Protein AF-A0A7K1CS31-F1 (afdb_monomer_lite)

Foldseek 3Di:
DLVVLLVLLCVLAPPDQFDDDLLLVLLCDADLDDQHQAQHLSSVQNVVDDDLNVQLVSLSVLLSVLLQLLLCLQLVVDPNNVVSSVVSSVVSSDPLLSVCSSYSALVSQLVSLVSQLVSLVSVCVVPNDPVSVVSNLVSLLSNLRSDLVSLVVLVVVLVVQVVVCVVVVNPDHDPSNVSSVVSSVSSVVSVVSNVLVVLQVLLVCCLPPQLCDPVSVVLVVVVPQDDFPCLNVQADFDAPVLQDVLLCVLRPHDPSDTHRSSSNRSDNSNSVCSSPCSVVSVVVCCVVCVVSVVVVVVVVVVVSPDD

Structure (mmCIF, N/CA/C/O backbone):
data_AF-A0A7K1CS31-F1
#
_entry.id   AF-A0A7K1CS31-F1
#
loop_
_atom_site.group_PDB
_atom_site.id
_atom_site.type_symbol
_atom_site.label_atom_id
_atom_site.label_alt_id
_atom_site.label_comp_id
_atom_site.label_asym_id
_atom_site.label_entity_id
_atom_site.label_seq_id
_atom_site.pdbx_PDB_ins_code
_atom_site.Cartn_x
_atom_site.Cartn_y
_atom_site.Cartn_z
_atom_site.occupancy
_atom_site.B_iso_or_equiv
_atom_site.auth_seq_id
_atom_site.auth_comp_id
_atom_site.auth_asym_id
_atom_site.auth_atom_id
_atom_site.pdbx_PDB_model_num
ATOM 1 N N . MET A 1 1 ? 4.911 -9.090 29.972 1.00 86.75 1 MET A N 1
ATOM 2 C CA . MET A 1 1 ? 4.377 -9.251 28.601 1.00 86.75 1 MET A CA 1
ATOM 3 C C . MET A 1 1 ? 4.493 -7.991 27.756 1.00 86.75 1 MET A C 1
ATOM 5 O O . MET A 1 1 ? 5.214 -8.064 26.782 1.00 86.75 1 MET A O 1
ATOM 9 N N . ALA A 1 2 ? 3.876 -6.848 28.093 1.00 91.38 2 ALA A N 1
ATOM 10 C CA . ALA A 1 2 ? 4.030 -5.618 27.289 1.00 91.38 2 ALA A CA 1
ATOM 11 C C . ALA A 1 2 ? 5.500 -5.159 27.169 1.00 91.38 2 ALA A C 1
ATOM 13 O O . ALA A 1 2 ? 6.039 -5.088 26.071 1.00 91.38 2 ALA A O 1
ATOM 14 N N . VAL A 1 3 ? 6.181 -4.967 28.307 1.00 95.56 3 VAL A N 1
ATOM 15 C CA . VAL A 1 3 ? 7.624 -4.649 28.349 1.00 95.56 3 VAL A CA 1
ATOM 16 C C . VAL A 1 3 ? 8.448 -5.732 27.652 1.00 95.56 3 VAL A C 1
ATOM 18 O O . VAL A 1 3 ? 9.297 -5.430 26.825 1.00 95.56 3 VAL A O 1
ATOM 21 N N . THR A 1 4 ? 8.145 -7.002 27.929 1.00 94.56 4 THR A N 1
ATOM 22 C CA . THR A 1 4 ? 8.792 -8.157 27.292 1.00 94.56 4 THR A CA 1
ATOM 23 C C . THR A 1 4 ? 8.689 -8.105 25.765 1.00 94.56 4 THR A C 1
ATOM 25 O O . THR A 1 4 ? 9.678 -8.343 25.090 1.00 94.56 4 THR A O 1
ATOM 28 N N . SER A 1 5 ? 7.523 -7.747 25.219 1.00 94.75 5 SER A N 1
ATOM 29 C CA . SER A 1 5 ? 7.302 -7.612 23.777 1.00 94.75 5 SER A CA 1
ATOM 30 C C . SER A 1 5 ? 8.164 -6.512 23.170 1.00 94.75 5 SER A C 1
ATOM 32 O O . SER A 1 5 ? 8.767 -6.730 22.125 1.00 94.75 5 SER A O 1
ATOM 34 N N . ILE A 1 6 ? 8.248 -5.353 23.830 1.00 97.38 6 ILE A N 1
ATOM 35 C CA . ILE A 1 6 ? 9.094 -4.241 23.377 1.00 97.38 6 ILE A CA 1
ATOM 36 C C . ILE A 1 6 ? 10.561 -4.677 23.362 1.00 97.38 6 ILE A C 1
ATOM 38 O O . ILE A 1 6 ? 11.249 -4.468 22.370 1.00 97.38 6 ILE A O 1
ATOM 42 N N . VAL A 1 7 ? 11.027 -5.328 24.435 1.00 97.69 7 VAL A N 1
ATOM 43 C CA . VAL A 1 7 ? 12.415 -5.798 24.547 1.00 97.69 7 VAL A CA 1
ATOM 44 C C . VAL A 1 7 ? 12.733 -6.853 23.489 1.00 97.69 7 VAL A C 1
ATOM 46 O O . VAL A 1 7 ? 13.755 -6.734 22.826 1.00 97.69 7 VAL A O 1
ATOM 49 N N . ILE A 1 8 ? 11.867 -7.852 23.283 1.00 97.12 8 ILE A N 1
ATOM 50 C CA . ILE A 1 8 ? 12.076 -8.886 22.254 1.00 97.12 8 ILE A CA 1
ATOM 51 C C . ILE A 1 8 ? 12.171 -8.247 20.869 1.00 97.12 8 ILE A C 1
ATOM 53 O O . ILE A 1 8 ? 13.101 -8.545 20.125 1.00 97.12 8 ILE A O 1
ATOM 57 N N . ARG A 1 9 ? 11.246 -7.341 20.537 1.00 96.50 9 ARG A N 1
ATOM 58 C CA . ARG A 1 9 ? 11.226 -6.658 19.241 1.00 96.50 9 ARG A CA 1
ATOM 59 C C . ARG A 1 9 ? 12.462 -5.773 19.046 1.00 96.50 9 ARG A C 1
ATOM 61 O O . ARG A 1 9 ? 13.086 -5.815 17.994 1.00 96.50 9 ARG A O 1
ATOM 68 N N . ALA A 1 10 ? 12.882 -5.052 20.086 1.00 97.44 10 ALA A N 1
ATOM 69 C CA . ALA A 1 10 ? 14.115 -4.270 20.068 1.00 97.44 10 ALA A CA 1
ATOM 70 C C . ALA A 1 10 ? 15.361 -5.149 19.873 1.00 97.44 10 ALA A C 1
ATOM 72 O O . ALA A 1 10 ? 16.191 -4.830 19.031 1.00 97.44 10 ALA A O 1
ATOM 73 N N . LEU A 1 11 ? 15.483 -6.268 20.593 1.00 97.56 11 LEU A N 1
ATOM 74 C CA . LEU A 1 11 ? 16.610 -7.200 20.452 1.00 97.56 11 LEU A CA 1
ATOM 75 C C . LEU A 1 11 ? 16.634 -7.905 19.089 1.00 97.56 11 LEU A C 1
ATOM 77 O O . LEU A 1 11 ? 17.706 -8.235 18.585 1.00 97.56 11 LEU A O 1
ATOM 81 N N . ALA A 1 12 ? 15.466 -8.156 18.497 1.00 96.06 12 ALA A N 1
ATOM 82 C CA . ALA A 1 12 ? 15.372 -8.776 17.184 1.00 96.06 12 ALA A CA 1
ATOM 83 C C . ALA A 1 12 ? 15.800 -7.825 16.053 1.00 96.06 12 ALA A C 1
ATOM 85 O O . ALA A 1 12 ? 16.365 -8.297 15.066 1.00 96.06 12 ALA A O 1
ATOM 86 N N . SER A 1 13 ? 15.583 -6.516 16.223 1.00 96.12 13 SER A N 1
ATOM 87 C CA . SER A 1 13 ? 15.719 -5.516 15.155 1.00 96.12 13 SER A CA 1
ATOM 88 C C . SER A 1 13 ? 16.935 -4.590 15.302 1.00 96.12 13 SER A C 1
ATOM 90 O O . SER A 1 13 ? 17.587 -4.265 14.311 1.00 96.12 13 SER A O 1
ATOM 92 N N . LEU A 1 14 ? 17.285 -4.154 16.517 1.00 96.56 14 LEU A N 1
ATOM 93 C CA . LEU A 1 14 ? 18.397 -3.221 16.732 1.00 96.56 14 LEU A CA 1
ATOM 94 C C . LEU A 1 14 ? 19.749 -3.899 16.476 1.00 96.56 14 LEU A C 1
ATOM 96 O O . LEU A 1 14 ? 20.014 -4.999 16.954 1.00 96.56 14 LEU A O 1
ATOM 100 N N . GLY A 1 15 ? 20.616 -3.221 15.722 1.00 94.31 15 GLY A N 1
ATOM 101 C CA . GLY A 1 15 ? 21.926 -3.746 15.322 1.00 94.31 15 GLY A CA 1
ATOM 102 C C . GLY A 1 15 ? 21.881 -4.735 14.153 1.00 94.31 15 GLY A C 1
ATOM 103 O O . GLY A 1 15 ? 22.930 -5.219 13.731 1.00 94.31 15 GLY A O 1
ATOM 104 N N . ARG A 1 16 ? 20.696 -5.031 13.602 1.00 96.25 16 ARG A N 1
ATOM 105 C CA . ARG A 1 16 ? 20.576 -5.762 12.337 1.00 96.25 16 ARG A CA 1
ATOM 106 C C . ARG A 1 16 ? 20.843 -4.834 11.146 1.00 96.25 16 ARG A C 1
ATOM 108 O O . ARG A 1 16 ? 20.588 -3.633 11.254 1.00 96.25 16 ARG A O 1
ATOM 115 N N . PRO A 1 17 ? 21.331 -5.372 10.012 1.00 96.56 17 PRO A N 1
ATOM 116 C CA . PRO A 1 17 ? 21.409 -4.617 8.768 1.00 96.56 17 PRO A CA 1
ATOM 117 C C . PRO A 1 17 ? 20.038 -4.041 8.407 1.00 96.56 17 PRO A C 1
ATOM 119 O O . PRO A 1 17 ? 19.045 -4.767 8.391 1.00 96.56 17 PRO A O 1
ATOM 122 N N . ILE A 1 18 ? 19.994 -2.737 8.140 1.00 96.50 18 ILE A N 1
ATOM 123 C CA . ILE A 1 18 ? 18.766 -2.050 7.746 1.00 96.50 18 ILE A CA 1
ATOM 124 C C . ILE A 1 18 ? 18.588 -2.233 6.243 1.00 96.50 18 ILE A C 1
ATOM 126 O O . ILE A 1 18 ? 19.466 -1.868 5.460 1.00 96.50 18 ILE A O 1
ATOM 130 N N . ALA A 1 19 ? 17.451 -2.795 5.844 1.00 94.62 19 ALA A N 1
ATOM 131 C CA . ALA A 1 19 ? 17.117 -2.979 4.444 1.00 94.62 19 ALA A CA 1
ATOM 132 C C . ALA A 1 19 ? 16.532 -1.677 3.877 1.00 94.62 19 ALA A C 1
ATOM 134 O O . ALA A 1 19 ? 15.435 -1.249 4.258 1.00 94.62 19 ALA A O 1
ATOM 135 N N . ARG A 1 20 ? 17.278 -1.057 2.958 1.00 92.19 20 ARG A N 1
ATOM 136 C CA . ARG A 1 20 ? 16.779 -0.023 2.048 1.00 92.19 20 ARG A CA 1
ATOM 137 C C . ARG A 1 20 ? 16.499 -0.650 0.692 1.00 92.19 20 ARG A C 1
ATOM 139 O O . ARG A 1 20 ? 17.291 -1.449 0.196 1.00 92.19 20 ARG A O 1
ATOM 146 N N . PHE A 1 21 ? 15.392 -0.246 0.101 1.00 89.44 21 PHE A N 1
ATOM 147 C CA . PHE A 1 21 ? 14.989 -0.625 -1.242 1.00 89.44 21 PHE A CA 1
ATOM 148 C C . PHE A 1 21 ? 15.017 0.621 -2.135 1.00 89.44 21 PHE A C 1
ATOM 150 O O . PHE A 1 21 ? 14.999 1.738 -1.611 1.00 89.44 21 PHE A O 1
ATOM 157 N N . PRO A 1 22 ? 15.053 0.475 -3.470 1.00 84.19 22 PRO A N 1
ATOM 158 C CA . PRO A 1 22 ? 15.017 1.626 -4.376 1.00 84.19 22 PRO A CA 1
ATOM 159 C C . PRO A 1 22 ? 13.829 2.571 -4.121 1.00 84.19 22 PRO A C 1
ATOM 161 O O . PRO A 1 22 ? 13.910 3.769 -4.356 1.00 84.19 22 PRO A O 1
ATOM 164 N N . ASP A 1 23 ? 12.710 2.060 -3.594 1.00 84.75 23 ASP A N 1
ATOM 165 C CA . ASP A 1 23 ? 11.542 2.849 -3.185 1.00 84.75 23 ASP A CA 1
ATOM 166 C C . ASP A 1 23 ? 11.596 3.497 -1.815 1.00 84.75 23 ASP A C 1
ATOM 168 O O . ASP A 1 23 ? 10.719 4.310 -1.512 1.00 84.75 23 ASP A O 1
ATOM 172 N N . SER A 1 24 ? 12.639 3.240 -1.030 1.00 91.06 24 SER A N 1
ATOM 173 C CA . SER A 1 24 ? 12.832 3.895 0.258 1.00 91.06 24 SER A CA 1
ATOM 174 C C . SER A 1 24 ? 13.021 5.412 0.127 1.00 91.06 24 SER A C 1
ATOM 176 O O . SER A 1 24 ? 12.544 6.147 0.991 1.00 91.06 24 SER A O 1
ATOM 178 N N . GLU A 1 25 ? 13.663 5.893 -0.946 1.00 90.81 25 GLU A N 1
ATOM 179 C CA . GLU A 1 25 ? 13.966 7.323 -1.140 1.00 90.81 25 GLU A CA 1
ATOM 180 C C . GLU A 1 25 ? 12.705 8.189 -1.240 1.00 90.81 25 GLU A C 1
ATOM 182 O O . GLU A 1 25 ? 12.623 9.253 -0.624 1.00 90.81 25 GLU A O 1
ATOM 187 N N . GLY A 1 26 ? 11.662 7.688 -1.909 1.00 89.12 26 GLY A N 1
ATOM 188 C CA . GLY A 1 26 ? 10.377 8.383 -2.022 1.00 89.12 26 GLY A CA 1
ATOM 189 C C . GLY A 1 26 ? 9.640 8.562 -0.687 1.00 89.12 26 GLY A C 1
ATOM 190 O O . GLY A 1 26 ? 8.657 9.296 -0.625 1.00 89.12 26 GLY A O 1
ATOM 191 N N . TYR A 1 27 ? 10.080 7.903 0.392 1.00 91.88 27 TYR A N 1
ATOM 192 C CA . TYR A 1 27 ? 9.533 8.107 1.736 1.00 91.88 27 TYR A CA 1
ATOM 193 C C . TYR A 1 27 ? 10.310 9.133 2.570 1.00 91.88 27 TYR A C 1
ATOM 195 O O . TYR A 1 27 ? 9.900 9.426 3.691 1.00 91.88 27 TYR A O 1
ATOM 203 N N . GLU A 1 28 ? 11.426 9.672 2.077 1.00 90.19 28 GLU A N 1
ATOM 204 C CA . GLU A 1 28 ? 12.243 10.617 2.848 1.00 90.19 28 GLU A CA 1
ATOM 205 C C . GLU A 1 28 ? 11.757 12.067 2.732 1.00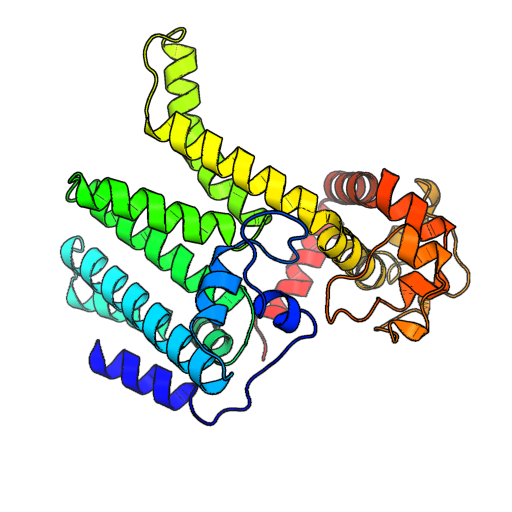 90.19 28 GLU A C 1
ATOM 207 O O . GLU A 1 28 ? 12.052 12.885 3.604 1.00 90.19 28 GLU A O 1
ATOM 212 N N . SER A 1 29 ? 10.974 12.384 1.696 1.00 89.25 29 SER A N 1
ATOM 213 C CA . SER A 1 29 ? 10.400 13.713 1.493 1.00 89.25 29 SER A CA 1
ATOM 214 C C . SER A 1 29 ? 8.900 13.720 1.793 1.00 89.25 29 SER A C 1
ATOM 216 O O . SER A 1 29 ? 8.113 12.963 1.227 1.00 89.25 29 SER A O 1
ATOM 218 N N . PHE A 1 30 ? 8.482 14.582 2.722 1.00 93.56 30 PHE A N 1
ATOM 219 C CA . PHE A 1 30 ? 7.070 14.768 3.034 1.00 93.56 30 PHE A CA 1
ATOM 220 C C . PHE A 1 30 ? 6.498 15.929 2.225 1.00 93.56 30 PHE A C 1
ATOM 222 O O . PHE A 1 30 ? 6.873 17.084 2.425 1.00 93.56 30 PHE A O 1
ATOM 229 N N . GLN A 1 31 ? 5.544 15.617 1.351 1.00 90.31 31 GLN A N 1
ATOM 230 C CA . GLN A 1 31 ? 4.732 16.599 0.641 1.00 90.31 31 GLN A CA 1
ATOM 231 C C . GLN A 1 31 ? 3.262 16.185 0.724 1.00 90.31 31 GLN A C 1
ATOM 233 O O . GLN A 1 31 ? 2.913 15.029 0.488 1.00 90.31 31 GLN A O 1
ATOM 238 N N . LEU A 1 32 ? 2.387 17.123 1.093 1.00 88.44 32 LEU A N 1
ATOM 239 C CA . LEU A 1 32 ? 0.947 16.854 1.197 1.00 88.44 32 LEU A CA 1
ATOM 240 C C . LEU A 1 32 ? 0.200 17.117 -0.121 1.00 88.44 32 LEU A C 1
ATOM 242 O O . LEU A 1 32 ? -0.847 16.514 -0.365 1.00 88.44 32 LEU A O 1
ATOM 246 N N . PHE A 1 33 ? 0.743 18.005 -0.956 1.00 86.12 33 PHE A N 1
ATOM 247 C CA . PHE A 1 33 ? 0.200 18.440 -2.242 1.00 86.12 33 PHE A CA 1
ATOM 248 C C . PHE A 1 33 ? 1.351 18.629 -3.242 1.00 86.12 33 PHE A C 1
ATOM 250 O O . PHE A 1 33 ? 2.465 18.916 -2.814 1.00 86.12 33 PHE A O 1
ATOM 257 N N . GLY A 1 34 ? 1.068 18.531 -4.545 1.00 84.00 34 GLY A N 1
ATOM 258 C CA . GLY A 1 34 ? 2.060 18.706 -5.614 1.00 84.00 34 GLY A CA 1
ATOM 259 C C . GLY A 1 34 ? 2.509 17.382 -6.232 1.00 84.00 34 GLY A C 1
ATOM 260 O O . GLY A 1 34 ? 1.699 16.465 -6.385 1.00 84.00 34 GLY A O 1
ATOM 261 N N . GLU A 1 35 ? 3.786 17.305 -6.598 1.00 81.81 35 GLU A N 1
ATOM 262 C CA . GLU A 1 35 ? 4.423 16.086 -7.102 1.00 81.81 35 GLU A CA 1
ATOM 263 C C . GLU A 1 35 ? 4.705 15.149 -5.926 1.00 81.81 35 GLU A C 1
ATOM 265 O O . GLU A 1 35 ? 5.604 15.371 -5.118 1.00 81.81 35 GLU A O 1
ATOM 270 N N . ILE A 1 36 ? 3.860 14.128 -5.783 1.00 86.06 36 ILE A N 1
ATOM 271 C CA . ILE A 1 36 ? 3.876 13.221 -4.637 1.00 86.06 36 ILE A CA 1
ATOM 272 C C . ILE A 1 36 ? 4.268 11.823 -5.108 1.00 86.06 36 ILE A C 1
ATOM 274 O O . ILE A 1 36 ? 3.482 11.139 -5.765 1.00 86.06 36 ILE A O 1
ATOM 278 N N . ASP A 1 37 ? 5.440 11.359 -4.678 1.00 85.69 37 ASP A N 1
ATOM 279 C CA . ASP A 1 37 ? 5.909 9.996 -4.959 1.00 85.69 37 ASP A CA 1
ATOM 280 C C . ASP A 1 37 ? 5.181 8.941 -4.121 1.00 85.69 37 ASP A C 1
ATOM 282 O O . ASP A 1 37 ? 5.006 7.791 -4.533 1.00 85.69 37 ASP A O 1
ATOM 286 N N . ARG A 1 38 ? 4.780 9.295 -2.894 1.00 91.94 38 ARG A N 1
ATOM 287 C CA . ARG A 1 38 ? 4.220 8.363 -1.906 1.00 91.94 38 ARG A CA 1
ATOM 288 C C . ARG A 1 38 ? 3.118 9.028 -1.099 1.00 91.94 38 ARG A C 1
ATOM 290 O O . ARG A 1 38 ? 3.206 10.195 -0.742 1.00 91.94 38 ARG A O 1
ATOM 297 N N . MET A 1 39 ? 2.081 8.263 -0.770 1.00 94.19 39 MET A N 1
ATOM 298 C CA . MET A 1 39 ? 0.984 8.789 0.038 1.00 94.19 39 MET A CA 1
ATOM 299 C C . MET A 1 39 ? 1.467 9.221 1.428 1.00 94.19 39 MET A C 1
ATOM 301 O O . MET A 1 39 ? 2.324 8.578 2.033 1.00 94.19 39 MET A O 1
ATOM 305 N N . TRP A 1 40 ? 0.878 10.302 1.930 1.00 96.19 40 TRP A N 1
ATOM 306 C CA . TRP A 1 40 ? 1.428 11.139 3.001 1.00 96.19 40 TRP A CA 1
ATOM 307 C C . TRP A 1 40 ? 1.756 10.490 4.368 1.00 96.19 40 TRP A C 1
ATOM 309 O O . TRP A 1 40 ? 2.690 10.983 5.000 1.00 96.19 40 TRP A O 1
ATOM 319 N N . PRO A 1 41 ? 1.081 9.438 4.886 1.00 97.25 41 PRO A N 1
ATOM 320 C CA . PRO A 1 41 ? 1.331 8.945 6.243 1.00 97.25 41 PRO A CA 1
ATOM 321 C C . PRO A 1 41 ? 2.736 8.384 6.440 1.00 97.25 41 PRO A C 1
ATOM 323 O O . PRO A 1 41 ? 3.346 8.614 7.479 1.00 97.25 41 PRO A O 1
ATOM 326 N N . VAL A 1 42 ? 3.258 7.645 5.458 1.00 96.94 42 VAL A N 1
ATOM 327 C CA . VAL A 1 42 ? 4.580 7.011 5.576 1.00 96.94 42 VAL A CA 1
ATOM 328 C C . VAL A 1 42 ? 5.695 8.062 5.507 1.00 96.94 42 VAL A C 1
ATOM 330 O O . VAL A 1 42 ? 6.482 8.115 6.456 1.00 96.94 42 VAL A O 1
ATOM 333 N N . PRO A 1 43 ? 5.735 8.959 4.496 1.00 96.62 43 PRO A N 1
ATOM 334 C CA . PRO A 1 43 ? 6.700 10.051 4.476 1.00 96.62 43 PRO A CA 1
ATOM 335 C C . PRO A 1 43 ? 6.574 10.992 5.670 1.00 96.62 43 PRO A C 1
ATOM 337 O O . PRO A 1 43 ? 7.590 11.429 6.201 1.00 96.62 43 PRO A O 1
ATOM 340 N N . LEU A 1 44 ? 5.351 11.260 6.157 1.00 97.38 44 LEU A N 1
ATOM 341 C CA . LEU A 1 44 ? 5.161 12.054 7.371 1.00 97.38 44 LEU A CA 1
ATOM 342 C C . LEU A 1 44 ? 5.942 11.435 8.526 1.00 97.38 44 LEU A C 1
ATOM 344 O O . LEU A 1 44 ? 6.762 12.120 9.127 1.00 97.38 44 LEU A O 1
ATOM 348 N N . MET A 1 45 ? 5.739 10.146 8.808 1.00 97.69 45 MET A N 1
ATOM 349 C CA . MET A 1 45 ? 6.417 9.492 9.927 1.00 97.69 45 MET A CA 1
ATOM 350 C C . MET A 1 45 ? 7.933 9.435 9.743 1.00 97.69 45 MET A C 1
ATOM 352 O O . MET A 1 45 ? 8.662 9.704 10.695 1.00 97.69 45 MET A O 1
ATOM 356 N N . TYR A 1 46 ? 8.426 9.111 8.546 1.00 96.75 46 TYR A N 1
ATOM 357 C CA . TYR A 1 46 ? 9.871 9.052 8.306 1.00 96.75 46 TYR A CA 1
ATOM 358 C C . TYR A 1 46 ? 10.537 10.424 8.272 1.00 96.75 46 TYR A C 1
ATOM 360 O O . TYR A 1 46 ? 11.704 10.503 8.631 1.00 96.75 46 TYR A O 1
ATOM 368 N N . SER A 1 47 ? 9.816 11.500 7.947 1.00 95.75 47 SER A N 1
ATOM 369 C CA . SER A 1 47 ? 10.339 12.872 8.020 1.00 95.75 47 SER A CA 1
ATOM 370 C C . SER A 1 47 ? 10.550 13.375 9.453 1.00 95.75 47 SER A C 1
ATOM 372 O O . SER A 1 47 ? 11.333 14.297 9.671 1.00 95.75 47 SER A O 1
ATOM 374 N N . LEU A 1 48 ? 9.907 12.749 10.452 1.00 96.75 48 LEU A N 1
ATOM 375 C CA . LEU A 1 48 ? 10.095 13.103 11.865 1.00 96.75 48 LEU A CA 1
ATOM 376 C C . LEU A 1 48 ? 11.494 12.740 12.385 1.00 96.75 48 LEU A C 1
ATOM 378 O O . LEU A 1 48 ? 11.882 13.186 13.465 1.00 96.75 48 LEU A O 1
ATOM 382 N N . VAL A 1 49 ? 12.239 11.906 11.654 1.00 97.19 49 VAL A N 1
ATOM 383 C CA . VAL A 1 49 ? 13.531 11.360 12.069 1.00 97.19 49 VAL A CA 1
ATOM 384 C C . VAL A 1 49 ? 14.515 11.326 10.898 1.00 97.19 49 VAL A C 1
ATOM 386 O O . VAL A 1 49 ? 14.182 10.938 9.786 1.00 97.19 49 VAL A O 1
ATOM 389 N N . GLN A 1 50 ? 15.765 11.718 11.138 1.00 94.88 50 GLN A N 1
ATOM 390 C CA . GLN A 1 50 ? 16.732 11.914 10.047 1.00 94.88 50 GLN A CA 1
ATOM 391 C C . GLN A 1 50 ? 17.563 10.669 9.712 1.00 94.88 50 GLN A C 1
ATOM 393 O O . GLN A 1 50 ? 18.030 10.537 8.587 1.00 94.88 50 GLN A O 1
ATOM 398 N N . SER A 1 51 ? 17.763 9.754 10.665 1.00 97.06 51 SER A N 1
ATOM 399 C CA . SER A 1 51 ? 18.593 8.561 10.468 1.00 97.06 51 SER A CA 1
ATOM 400 C C . SER A 1 51 ? 17.759 7.291 10.337 1.00 97.06 51 SER A C 1
ATOM 402 O O . SER A 1 51 ? 16.695 7.158 10.943 1.00 97.06 51 SER A O 1
ATOM 404 N N . ASP A 1 52 ? 18.278 6.306 9.607 1.00 96.88 52 ASP A N 1
ATOM 405 C CA . ASP A 1 52 ? 17.607 5.012 9.452 1.00 96.88 52 ASP A CA 1
ATOM 406 C C . ASP A 1 52 ? 17.446 4.264 10.764 1.00 96.88 52 ASP A C 1
ATOM 408 O O . ASP A 1 52 ? 16.399 3.677 11.020 1.00 96.88 52 ASP A O 1
ATOM 412 N N . VAL A 1 53 ? 18.451 4.343 11.637 1.00 97.38 53 VAL A N 1
ATOM 413 C CA . VAL A 1 53 ? 18.366 3.772 12.983 1.00 97.38 53 VAL A CA 1
ATOM 414 C C . VAL A 1 53 ? 17.186 4.387 13.741 1.00 97.38 53 VAL A C 1
ATOM 416 O O . VAL A 1 53 ? 16.423 3.665 14.380 1.00 97.38 53 VAL A O 1
ATOM 419 N N . ALA A 1 54 ? 16.979 5.703 13.632 1.00 97.56 54 ALA A N 1
ATOM 420 C CA . ALA A 1 54 ? 15.839 6.368 14.254 1.00 97.56 54 ALA A CA 1
ATOM 421 C C . ALA A 1 54 ? 14.499 5.981 13.600 1.00 97.56 54 ALA A C 1
ATOM 423 O O . ALA A 1 54 ? 13.509 5.829 14.314 1.00 97.56 54 ALA A O 1
ATOM 424 N N . ARG A 1 55 ? 14.457 5.748 12.279 1.00 97.31 55 ARG A N 1
ATOM 425 C CA . ARG A 1 55 ? 13.267 5.221 11.577 1.00 97.31 55 ARG A CA 1
ATOM 426 C C . ARG A 1 55 ? 12.907 3.814 12.053 1.00 97.31 55 ARG A C 1
ATOM 428 O O . ARG A 1 55 ? 11.745 3.569 12.363 1.00 97.31 55 ARG A O 1
ATOM 435 N N . VAL A 1 56 ? 13.890 2.927 12.200 1.00 97.38 56 VAL A N 1
ATOM 436 C CA . VAL A 1 56 ? 13.700 1.581 12.771 1.00 97.38 56 VAL A CA 1
ATOM 437 C C . VAL A 1 56 ? 13.183 1.671 14.210 1.00 97.38 56 VAL A C 1
ATOM 439 O O . VAL A 1 56 ? 12.190 1.031 14.554 1.00 97.38 56 VAL A O 1
ATOM 442 N N . ILE A 1 57 ? 13.780 2.524 15.052 1.00 97.94 57 ILE A N 1
ATOM 443 C CA . ILE A 1 57 ? 13.298 2.755 16.426 1.00 97.94 57 ILE A CA 1
ATOM 444 C C . ILE A 1 57 ? 11.845 3.252 16.425 1.00 97.94 57 ILE A C 1
ATOM 446 O O . ILE A 1 57 ? 11.031 2.767 17.213 1.00 97.94 57 ILE A O 1
ATOM 450 N N . LEU A 1 58 ? 11.499 4.178 15.527 1.00 97.75 58 LEU A N 1
ATOM 451 C CA . LEU A 1 58 ? 10.141 4.695 15.375 1.00 97.75 58 LEU A CA 1
ATOM 452 C C . LEU A 1 58 ? 9.150 3.583 14.988 1.00 97.75 58 LEU A C 1
ATOM 454 O O . LEU A 1 58 ? 8.091 3.474 15.606 1.00 97.75 58 LEU A O 1
ATOM 458 N N . GLN A 1 59 ? 9.499 2.722 14.028 1.00 97.31 59 GLN A N 1
ATOM 459 C CA . GLN A 1 59 ? 8.677 1.572 13.627 1.00 97.31 59 GLN A CA 1
ATOM 460 C C . GLN A 1 59 ? 8.490 0.560 14.772 1.00 97.31 59 GLN A C 1
ATOM 462 O O . GLN A 1 59 ? 7.377 0.074 15.007 1.00 97.31 59 GLN A O 1
ATOM 467 N N . ILE A 1 60 ? 9.551 0.270 15.534 1.00 97.50 60 ILE A N 1
ATOM 468 C CA . ILE A 1 60 ? 9.486 -0.603 16.716 1.00 97.50 60 ILE A CA 1
ATOM 469 C C . ILE A 1 60 ? 8.556 0.003 17.769 1.00 97.50 60 ILE A C 1
ATOM 471 O O . ILE A 1 60 ? 7.708 -0.707 18.317 1.00 97.50 60 ILE A O 1
ATOM 475 N N . ALA A 1 61 ? 8.685 1.305 18.040 1.00 97.88 61 ALA A N 1
ATOM 476 C CA . ALA A 1 61 ? 7.884 2.006 19.036 1.00 97.88 61 ALA A CA 1
ATOM 477 C C . ALA A 1 61 ? 6.396 2.028 18.657 1.00 97.88 61 ALA A C 1
ATOM 479 O O . ALA A 1 61 ? 5.558 1.595 19.452 1.00 97.88 61 ALA A O 1
ATOM 480 N N . ILE A 1 62 ? 6.074 2.468 17.435 1.00 98.06 62 ILE A N 1
ATOM 481 C CA . ILE A 1 62 ? 4.695 2.522 16.928 1.00 98.06 62 ILE A CA 1
ATOM 482 C C . ILE A 1 62 ? 4.094 1.124 16.921 1.00 98.06 62 ILE A C 1
ATOM 484 O O . ILE A 1 62 ? 3.034 0.910 17.509 1.00 98.06 62 ILE A O 1
ATOM 488 N N . GLY A 1 63 ? 4.777 0.163 16.301 1.00 97.50 63 GLY A N 1
ATOM 489 C CA . GLY A 1 63 ? 4.252 -1.184 16.182 1.00 97.50 63 GLY A CA 1
ATOM 490 C C . GLY A 1 63 ? 4.061 -1.854 17.545 1.00 97.50 63 GLY A C 1
ATOM 491 O O . GLY A 1 63 ? 3.009 -2.438 17.796 1.00 97.50 63 GLY A O 1
ATOM 492 N N . SER A 1 64 ? 5.008 -1.709 18.478 1.00 97.94 64 SER A N 1
ATOM 493 C CA . SER A 1 64 ? 4.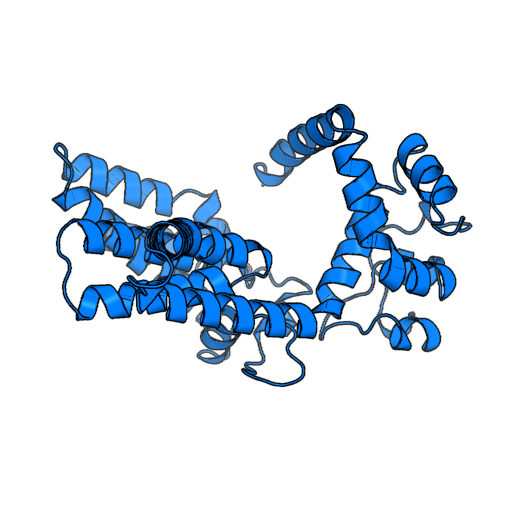834 -2.239 19.838 1.00 97.94 64 SER A CA 1
ATOM 494 C C . SER A 1 64 ? 3.619 -1.621 20.525 1.00 97.94 64 SER A C 1
ATOM 496 O O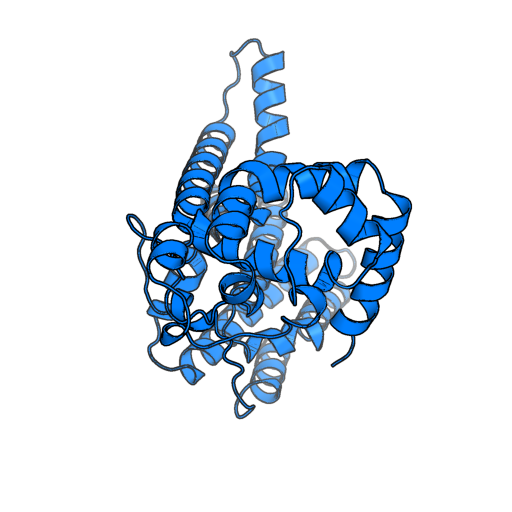 . SER A 1 64 ? 2.811 -2.343 21.110 1.00 97.94 64 SER A O 1
ATOM 498 N N . ALA A 1 65 ? 3.458 -0.297 20.428 1.00 98.06 65 ALA A N 1
ATOM 499 C CA . ALA A 1 65 ? 2.343 0.410 21.041 1.00 98.06 65 ALA A CA 1
ATOM 500 C C . ALA A 1 65 ? 0.989 -0.074 20.497 1.00 98.06 65 ALA A C 1
ATOM 502 O O . ALA A 1 65 ? 0.097 -0.393 21.287 1.00 98.06 65 ALA A O 1
ATOM 503 N N . VAL A 1 66 ? 0.837 -0.192 19.173 1.00 98.44 66 VAL A N 1
ATOM 504 C CA . VAL A 1 66 ? -0.441 -0.593 18.557 1.00 98.44 66 VAL A CA 1
ATOM 505 C C . VAL A 1 66 ? -0.778 -2.063 18.816 1.00 98.44 66 VAL A C 1
ATOM 507 O O . VAL A 1 66 ? -1.930 -2.365 19.122 1.00 98.44 66 VAL A O 1
ATOM 510 N N . TRP A 1 67 ? 0.204 -2.973 18.792 1.00 98.50 67 TRP A N 1
ATOM 511 C CA . TRP A 1 67 ? -0.019 -4.392 19.102 1.00 98.50 67 TRP A CA 1
ATOM 512 C C . TRP A 1 67 ? -0.359 -4.615 20.579 1.00 98.50 67 TRP A C 1
ATOM 514 O O . TRP A 1 67 ? -1.285 -5.367 20.894 1.00 98.50 67 TRP A O 1
ATOM 524 N N . ILE A 1 68 ? 0.331 -3.927 21.497 1.00 98.50 68 ILE A N 1
ATOM 525 C CA . ILE A 1 68 ? 0.007 -3.971 22.931 1.00 98.50 68 ILE A CA 1
ATOM 526 C C . ILE A 1 68 ? -1.396 -3.412 23.166 1.00 98.50 68 ILE A C 1
ATOM 528 O O . ILE A 1 68 ? -2.177 -4.016 23.903 1.00 98.50 68 ILE A O 1
ATOM 532 N N . TRP A 1 69 ? -1.740 -2.289 22.534 1.00 98.25 69 TRP A N 1
ATOM 533 C CA . TRP A 1 69 ? -3.056 -1.679 22.685 1.00 98.25 69 TRP A CA 1
ATOM 534 C C . TRP A 1 69 ? -4.174 -2.573 22.144 1.00 98.25 69 TRP A C 1
ATOM 536 O O . TRP A 1 69 ? -5.164 -2.787 22.851 1.00 98.25 69 TRP A O 1
ATOM 546 N N . LEU A 1 70 ? -3.994 -3.174 20.962 1.00 98.62 70 LEU A N 1
ATOM 547 C CA . LEU A 1 70 ? -4.917 -4.183 20.446 1.00 98.62 70 LEU A CA 1
ATOM 548 C C . LEU A 1 70 ? -5.073 -5.329 21.452 1.00 98.62 70 LEU A C 1
ATOM 550 O O . LEU A 1 70 ? -6.197 -5.698 21.791 1.00 98.62 70 LEU A O 1
ATOM 554 N N . GLY A 1 71 ? -3.963 -5.834 21.996 1.00 98.31 71 GLY A N 1
ATOM 555 C CA . GLY A 1 71 ? -3.974 -6.869 23.027 1.00 98.31 71 GLY A CA 1
ATOM 556 C C . GLY A 1 71 ? -4.803 -6.465 24.247 1.00 98.31 71 GLY A C 1
ATOM 557 O O . GLY A 1 71 ? -5.613 -7.260 24.721 1.00 98.31 71 GLY A O 1
ATOM 558 N N . VAL A 1 72 ? -4.656 -5.229 24.743 1.00 98.31 72 VAL A N 1
ATOM 559 C CA . VAL A 1 72 ? -5.443 -4.698 25.874 1.00 98.31 72 VAL A CA 1
ATOM 560 C C . VAL A 1 72 ? -6.934 -4.640 25.541 1.00 98.31 72 VAL A C 1
ATOM 562 O O . VAL A 1 72 ? -7.753 -5.021 26.378 1.00 98.31 72 VAL A O 1
ATOM 565 N N . ILE A 1 73 ? -7.304 -4.181 24.344 1.00 98.25 73 ILE A N 1
ATOM 566 C CA . ILE A 1 73 ? -8.711 -4.097 23.929 1.00 98.25 73 ILE A CA 1
ATOM 567 C C . ILE A 1 73 ? -9.320 -5.498 23.826 1.00 98.25 73 ILE A C 1
ATOM 569 O O . ILE A 1 73 ? -10.360 -5.751 24.432 1.00 98.25 73 ILE A O 1
ATOM 573 N N . VAL A 1 74 ? -8.642 -6.427 23.145 1.00 98.19 74 VAL A N 1
ATOM 574 C CA . VAL A 1 74 ? -9.107 -7.815 22.999 1.00 98.19 74 VAL A CA 1
ATOM 575 C C . VAL A 1 74 ? -9.190 -8.514 24.364 1.00 98.19 74 VAL A C 1
ATOM 577 O O . VAL A 1 74 ? -10.142 -9.241 24.636 1.00 98.19 74 VAL A O 1
ATOM 580 N N . CYS A 1 75 ? -8.237 -8.255 25.262 1.00 98.06 75 CYS A N 1
ATOM 581 C CA . CYS A 1 75 ? -8.251 -8.750 26.639 1.00 98.06 75 CYS A CA 1
ATOM 582 C C . CYS A 1 75 ? -9.521 -8.327 27.392 1.00 98.06 75 CYS A C 1
ATOM 584 O O . CYS A 1 75 ? -10.143 -9.158 28.047 1.00 98.06 75 CYS A O 1
ATOM 586 N N . ARG A 1 76 ? -9.942 -7.062 27.262 1.00 97.56 76 ARG A N 1
ATOM 587 C CA . ARG A 1 76 ? -11.124 -6.520 27.957 1.00 97.56 76 ARG A CA 1
ATOM 588 C C . ARG A 1 76 ? -12.450 -7.103 27.468 1.00 97.56 76 ARG A C 1
ATOM 590 O O . ARG A 1 76 ? -13.395 -7.143 28.247 1.00 97.56 76 ARG A O 1
ATOM 597 N N . ILE A 1 77 ? -12.528 -7.532 26.208 1.00 97.50 77 ILE A N 1
ATOM 598 C CA . ILE A 1 77 ? -13.756 -8.094 25.613 1.00 97.50 77 ILE A CA 1
ATOM 599 C C . ILE A 1 77 ? -13.805 -9.625 25.646 1.00 97.50 77 ILE A C 1
ATOM 601 O O . ILE A 1 77 ? -14.852 -10.215 25.393 1.00 97.50 77 ILE A O 1
ATOM 605 N N . SER A 1 78 ? -12.676 -10.282 25.912 1.00 97.81 78 SER A N 1
ATOM 606 C CA . SER A 1 78 ? -12.555 -11.735 25.839 1.00 97.81 78 SER A CA 1
ATOM 607 C C . SER A 1 78 ? -12.950 -12.422 27.144 1.00 97.81 78 SER A C 1
ATOM 609 O O . SER A 1 78 ? -12.634 -11.957 28.238 1.00 97.81 78 SER A O 1
ATOM 611 N N . ARG A 1 79 ? -13.543 -13.618 27.027 1.00 97.94 79 ARG A N 1
ATOM 612 C CA . ARG A 1 79 ? -13.750 -14.544 28.155 1.00 97.94 79 ARG A CA 1
ATOM 613 C C . ARG A 1 79 ? -12.428 -15.045 28.756 1.00 97.94 79 ARG A C 1
ATOM 615 O O . ARG A 1 79 ? -12.392 -15.417 29.925 1.00 97.94 79 ARG A O 1
ATOM 622 N N . TRP A 1 80 ? -11.349 -15.053 27.968 1.00 98.19 80 TRP A N 1
ATOM 623 C CA . TRP A 1 80 ? -10.025 -15.558 28.348 1.00 98.19 80 TRP A CA 1
ATOM 624 C C . TRP A 1 80 ? -8.974 -14.439 28.256 1.00 98.19 80 TRP A C 1
ATOM 626 O O . TRP A 1 80 ? -8.073 -14.503 27.415 1.00 98.19 80 TRP A O 1
ATOM 636 N N . PRO A 1 81 ? -9.060 -13.403 29.112 1.00 97.62 81 PRO A N 1
ATOM 637 C CA . PRO A 1 81 ? -8.337 -12.139 28.945 1.00 97.62 81 PRO A CA 1
ATOM 638 C C . PRO A 1 81 ? -6.825 -12.323 28.764 1.00 97.62 81 PRO A C 1
ATOM 640 O O . PRO A 1 81 ? -6.225 -11.789 27.831 1.00 97.62 81 PRO A O 1
ATOM 643 N N . ARG A 1 82 ? -6.206 -13.145 29.623 1.00 97.69 82 ARG A N 1
ATOM 644 C CA . ARG A 1 82 ? -4.758 -13.401 29.601 1.00 97.69 82 ARG A CA 1
ATOM 645 C C . ARG A 1 82 ? -4.314 -14.118 28.327 1.00 97.69 82 ARG A C 1
ATOM 647 O O . ARG A 1 82 ? -3.310 -13.728 27.742 1.00 97.69 82 ARG A O 1
ATOM 654 N N . VAL A 1 83 ? -5.058 -15.142 27.902 1.00 97.88 83 VAL A N 1
ATOM 655 C CA . VAL A 1 83 ? -4.735 -15.931 26.703 1.00 97.88 83 VAL A CA 1
ATOM 656 C C . VAL A 1 83 ? -4.874 -15.064 25.458 1.00 97.88 83 VAL A C 1
ATOM 658 O O . VAL A 1 83 ? -3.960 -15.021 24.645 1.00 97.88 83 VAL A O 1
ATOM 661 N N . SER A 1 84 ? -5.966 -14.306 25.338 1.00 97.94 84 SER A N 1
ATOM 662 C CA . SER A 1 84 ? -6.173 -13.422 24.191 1.00 97.94 84 SER A CA 1
ATOM 663 C C . SER A 1 84 ? -5.128 -12.309 24.110 1.00 97.94 84 SER A C 1
ATOM 665 O O . SER A 1 84 ? -4.606 -12.057 23.028 1.00 97.94 84 SER A O 1
ATOM 667 N N . PHE A 1 85 ? -4.763 -11.693 25.242 1.00 98.19 85 PHE A N 1
ATOM 668 C CA . PHE A 1 85 ? -3.661 -10.728 25.283 1.00 98.19 85 PHE A CA 1
ATOM 669 C C . PHE A 1 85 ? -2.351 -11.356 24.792 1.00 98.19 85 PHE A C 1
ATOM 671 O O . PHE A 1 85 ? -1.667 -10.782 23.947 1.00 98.19 85 PHE A O 1
ATOM 678 N N . MET A 1 86 ? -2.011 -12.543 25.309 1.00 97.56 86 MET A N 1
ATOM 679 C CA . MET A 1 86 ? -0.790 -13.252 24.926 1.00 97.56 86 MET A CA 1
ATOM 680 C C . MET A 1 86 ? -0.778 -13.600 23.439 1.00 97.56 86 MET A C 1
ATOM 682 O O . MET A 1 86 ? 0.219 -13.323 22.789 1.00 97.56 86 MET A O 1
ATOM 686 N N . LEU A 1 87 ? -1.871 -14.132 22.886 1.00 97.88 87 LEU A N 1
ATOM 687 C CA . LEU A 1 87 ? -1.952 -14.491 21.467 1.00 97.88 87 LEU A CA 1
ATOM 688 C C . LEU A 1 87 ? -1.780 -13.280 20.545 1.00 97.88 87 LEU A C 1
ATOM 690 O O . LEU A 1 87 ? -1.034 -13.366 19.575 1.00 97.88 87 LEU A O 1
ATOM 694 N N . VAL A 1 88 ? -2.413 -12.145 20.859 1.00 98.25 88 VAL A N 1
ATOM 695 C CA . VAL A 1 88 ? -2.259 -10.915 20.062 1.00 98.25 88 VAL A CA 1
ATOM 696 C C . VAL A 1 88 ? -0.817 -10.413 20.101 1.00 98.25 88 VAL A C 1
ATOM 698 O O . VAL A 1 88 ? -0.258 -10.063 19.065 1.00 98.25 88 VAL A O 1
ATOM 701 N N . VAL A 1 89 ? -0.194 -10.400 21.282 1.00 97.75 89 VAL A N 1
ATOM 702 C CA . VAL A 1 89 ? 1.200 -9.961 21.424 1.00 97.75 89 VAL A CA 1
ATOM 703 C C . VAL A 1 89 ? 2.162 -10.932 20.736 1.00 97.75 89 VAL A C 1
ATOM 705 O O . VAL A 1 89 ? 3.072 -10.484 20.052 1.00 97.75 89 VAL A O 1
ATOM 708 N N . VAL A 1 90 ? 1.949 -12.246 20.857 1.00 97.50 90 VAL A N 1
ATOM 709 C CA . VAL A 1 90 ? 2.751 -13.266 20.160 1.00 97.50 90 VAL A CA 1
ATOM 710 C C . VAL A 1 90 ? 2.616 -13.128 18.644 1.00 97.50 90 VAL A C 1
ATOM 712 O O . VAL A 1 90 ? 3.620 -13.211 17.946 1.00 97.50 90 VAL A O 1
ATOM 715 N N . LEU A 1 91 ? 1.417 -12.842 18.128 1.00 97.50 91 LEU A N 1
ATOM 716 C CA . LEU A 1 91 ? 1.214 -12.561 16.706 1.00 97.50 91 LEU A CA 1
ATOM 717 C C . LEU A 1 91 ? 2.003 -11.320 16.256 1.00 97.50 91 LEU A C 1
ATOM 719 O O . LEU A 1 91 ? 2.681 -11.365 15.230 1.00 97.50 91 LEU A O 1
ATOM 723 N N . GLY A 1 92 ? 1.986 -10.246 17.051 1.00 96.75 92 GLY A N 1
ATOM 724 C CA . GLY A 1 92 ? 2.792 -9.044 16.807 1.00 96.75 92 GLY A CA 1
ATOM 725 C C . GLY A 1 92 ? 4.307 -9.242 16.954 1.00 96.75 92 GLY A C 1
ATOM 726 O O . GLY A 1 92 ? 5.073 -8.386 16.517 1.00 96.75 92 GLY A O 1
ATOM 727 N N . LEU A 1 93 ? 4.736 -10.359 17.550 1.00 97.12 93 LEU A N 1
ATOM 728 C CA . LEU A 1 93 ? 6.130 -10.801 17.654 1.00 97.12 93 LEU A CA 1
ATOM 729 C C . LEU A 1 93 ? 6.492 -11.885 16.630 1.00 97.12 93 LEU A C 1
ATOM 731 O O . LEU A 1 93 ? 7.594 -12.431 16.681 1.00 97.12 93 LEU A O 1
ATOM 735 N N . SER A 1 94 ? 5.578 -12.236 15.723 1.00 96.81 94 SER A N 1
ATOM 736 C CA . SER A 1 94 ? 5.882 -13.211 14.679 1.00 96.81 94 SER A CA 1
ATOM 737 C C . SER A 1 94 ? 7.021 -12.705 13.779 1.00 96.81 94 SER A C 1
ATOM 739 O O . SER A 1 94 ? 7.118 -11.494 13.540 1.00 96.81 94 SER A O 1
ATOM 741 N N . PRO A 1 95 ? 7.877 -13.603 13.251 1.00 93.56 95 PRO A N 1
ATOM 742 C CA . PRO A 1 95 ? 8.974 -13.217 12.361 1.00 93.56 95 PRO A CA 1
ATOM 743 C C . PRO A 1 95 ? 8.511 -12.381 11.164 1.00 93.56 95 PRO A C 1
ATOM 745 O O . PRO A 1 95 ? 9.174 -11.411 10.805 1.00 93.56 95 PRO A O 1
ATOM 748 N N . GLU A 1 96 ? 7.335 -12.697 10.615 1.00 92.06 96 GLU A N 1
ATOM 749 C CA . GLU A 1 96 ? 6.735 -11.963 9.496 1.00 92.06 96 GLU A CA 1
ATOM 750 C C . GLU A 1 96 ? 6.445 -10.498 9.824 1.00 92.06 96 GLU A C 1
ATOM 752 O O . GLU A 1 96 ? 6.598 -9.643 8.959 1.00 92.06 96 GLU A O 1
ATOM 757 N N . VAL A 1 97 ? 6.060 -10.184 11.067 1.00 95.38 97 VAL A N 1
ATOM 758 C CA . VAL A 1 97 ? 5.826 -8.800 11.505 1.00 95.38 97 VAL A CA 1
ATOM 759 C C . VAL A 1 97 ? 7.150 -8.109 11.830 1.00 95.38 97 VAL A C 1
ATOM 761 O O . VAL A 1 97 ? 7.382 -6.995 11.367 1.00 95.38 97 VAL A O 1
ATOM 764 N N . ILE A 1 98 ? 8.031 -8.766 12.593 1.00 94.88 98 ILE A N 1
ATOM 765 C CA . ILE A 1 98 ? 9.297 -8.169 13.053 1.00 94.88 98 ILE A CA 1
ATOM 766 C C . ILE A 1 98 ? 10.244 -7.871 11.884 1.00 94.88 98 ILE A C 1
ATOM 768 O O . ILE A 1 98 ? 10.933 -6.855 11.913 1.00 94.88 98 ILE A O 1
ATOM 772 N N . ARG A 1 99 ? 10.275 -8.699 10.831 1.00 93.25 99 ARG A N 1
ATOM 773 C CA . ARG A 1 99 ? 11.145 -8.472 9.659 1.00 93.25 99 ARG A CA 1
ATOM 774 C C . ARG A 1 99 ? 10.922 -7.098 9.023 1.00 93.25 99 ARG A C 1
ATOM 776 O O . ARG A 1 99 ? 11.864 -6.493 8.510 1.00 93.25 99 ARG A O 1
ATOM 783 N N . TYR A 1 100 ? 9.697 -6.583 9.077 1.00 94.50 100 TYR A N 1
ATOM 784 C CA . TYR A 1 100 ? 9.403 -5.265 8.533 1.00 94.50 100 TYR A CA 1
ATOM 785 C C . TYR A 1 100 ? 9.935 -4.116 9.398 1.00 94.50 100 TYR A C 1
ATOM 787 O O . TYR A 1 100 ? 10.103 -3.028 8.865 1.00 94.50 100 TYR A O 1
ATOM 795 N N . ASP A 1 101 ? 10.297 -4.337 10.666 1.00 95.12 101 ASP A N 1
ATOM 796 C CA . ASP A 1 101 ? 10.860 -3.291 11.537 1.00 95.12 101 ASP A CA 1
ATOM 797 C C . ASP A 1 101 ? 12.226 -2.784 11.083 1.00 95.12 101 ASP A C 1
ATOM 799 O O . ASP A 1 101 ? 12.599 -1.650 11.368 1.00 95.12 101 ASP A O 1
ATOM 803 N N . VAL A 1 102 ? 13.006 -3.650 10.436 1.00 95.62 102 VAL A N 1
ATOM 804 C CA . VAL A 1 102 ? 14.354 -3.327 9.938 1.00 95.62 102 VAL A CA 1
ATOM 805 C C . VAL A 1 102 ? 14.333 -2.900 8.475 1.00 95.62 102 VAL A C 1
ATOM 807 O O . VAL A 1 102 ? 15.381 -2.724 7.859 1.00 95.62 102 VAL A O 1
ATOM 810 N N . THR A 1 103 ? 13.137 -2.746 7.911 1.00 95.31 103 THR A N 1
ATOM 811 C CA . THR A 1 103 ? 12.927 -2.478 6.497 1.00 95.31 103 THR A CA 1
ATOM 812 C C . THR A 1 103 ? 12.306 -1.092 6.327 1.00 95.31 103 THR A C 1
ATOM 814 O O . THR A 1 103 ? 11.208 -0.817 6.817 1.00 95.31 103 THR A O 1
ATOM 817 N N . ILE A 1 104 ? 12.989 -0.192 5.615 1.00 95.75 104 ILE A N 1
ATOM 818 C CA . ILE A 1 104 ? 12.490 1.169 5.356 1.00 95.75 104 ILE A CA 1
ATOM 819 C C . ILE A 1 104 ? 11.517 1.135 4.173 1.00 95.75 104 ILE A C 1
ATOM 821 O O . ILE A 1 104 ? 11.824 1.561 3.062 1.00 95.75 104 ILE A O 1
ATOM 825 N N . LEU A 1 105 ? 10.325 0.598 4.422 1.00 94.44 105 LEU A N 1
ATOM 826 C CA . LEU A 1 105 ? 9.242 0.500 3.447 1.00 94.44 105 LEU A CA 1
ATOM 827 C C . LEU A 1 105 ? 7.906 0.946 4.046 1.00 94.44 105 LEU A C 1
ATOM 829 O O . LEU A 1 105 ? 7.769 1.130 5.258 1.00 94.44 105 LEU A O 1
ATOM 833 N N . SER A 1 106 ? 6.894 1.091 3.192 1.00 94.50 106 SER A N 1
ATOM 834 C CA . SER A 1 106 ? 5.530 1.390 3.639 1.00 94.50 106 SER A CA 1
ATOM 835 C C . SER A 1 106 ? 4.836 0.217 4.335 1.00 94.50 106 SER A C 1
ATOM 837 O O . SER A 1 106 ? 3.919 0.462 5.114 1.00 94.50 106 SER A O 1
ATOM 839 N N . GLU A 1 107 ? 5.253 -1.034 4.105 1.00 93.81 107 GLU A N 1
ATOM 840 C CA . GLU A 1 107 ? 4.667 -2.231 4.726 1.00 93.81 107 GLU A CA 1
ATOM 841 C C . GLU A 1 107 ? 4.702 -2.164 6.255 1.00 93.81 107 GLU A C 1
ATOM 843 O O . GLU A 1 107 ? 3.685 -2.420 6.895 1.00 93.81 107 GLU A O 1
ATOM 848 N N . SER A 1 108 ? 5.838 -1.775 6.839 1.00 93.38 108 SER A N 1
ATOM 849 C CA . SER A 1 108 ? 6.040 -1.754 8.294 1.00 93.38 108 SER A CA 1
ATOM 850 C C . SER A 1 108 ? 5.031 -0.852 9.013 1.00 93.38 108 SER A C 1
ATOM 852 O O . SER A 1 108 ? 4.280 -1.272 9.906 1.00 93.38 108 SER A O 1
ATOM 854 N N . LEU A 1 109 ? 4.942 0.401 8.556 1.00 96.88 109 LEU A N 1
ATOM 855 C CA . LEU A 1 109 ? 3.974 1.362 9.076 1.00 96.88 109 LEU A CA 1
ATOM 856 C C . LEU A 1 109 ? 2.544 1.012 8.654 1.00 96.88 109 LEU A C 1
ATOM 858 O O . LEU A 1 109 ? 1.629 1.162 9.458 1.00 96.88 109 LEU A O 1
ATOM 862 N N . GLY A 1 110 ? 2.346 0.471 7.451 1.00 96.94 110 GLY A N 1
ATOM 863 C CA . GLY A 1 110 ? 1.045 0.022 6.959 1.00 96.94 110 GLY A CA 1
ATOM 864 C C . GLY A 1 110 ? 0.409 -1.058 7.831 1.00 96.94 110 GLY A C 1
ATOM 865 O O . GLY A 1 110 ? -0.760 -0.933 8.198 1.00 96.94 110 GLY A O 1
ATOM 866 N N . ILE A 1 111 ? 1.182 -2.077 8.225 1.00 96.88 111 ILE A N 1
ATOM 867 C CA . ILE A 1 111 ? 0.743 -3.118 9.167 1.00 96.88 111 ILE A CA 1
ATOM 868 C C . ILE A 1 111 ? 0.372 -2.473 10.504 1.00 96.88 111 ILE A C 1
ATOM 870 O O . ILE A 1 111 ? -0.707 -2.730 11.040 1.00 96.88 111 ILE A O 1
ATOM 874 N N . SER A 1 112 ? 1.225 -1.588 11.023 1.00 98.12 112 SER A N 1
ATOM 875 C CA . SER A 1 112 ? 0.982 -0.913 12.301 1.00 98.12 112 SER A CA 1
ATOM 876 C C . SER A 1 112 ? -0.285 -0.044 12.277 1.00 98.12 112 SER A C 1
ATOM 878 O O . SER A 1 112 ? -1.091 -0.092 13.208 1.00 98.12 112 SER A O 1
ATOM 880 N N . PHE A 1 113 ? -0.520 0.706 11.199 1.00 98.50 113 PHE A N 1
ATOM 881 C CA . PHE A 1 113 ? -1.725 1.519 11.033 1.00 98.50 113 PHE A CA 1
ATOM 882 C C . PHE A 1 113 ? -2.979 0.672 10.819 1.00 98.50 113 PHE A C 1
ATOM 884 O O . PHE A 1 113 ? -4.034 1.030 11.337 1.00 98.50 113 PHE A O 1
ATOM 891 N N . ALA A 1 114 ? -2.882 -0.468 10.131 1.00 98.19 114 ALA A N 1
ATOM 892 C CA . ALA A 1 114 ? -3.993 -1.411 10.010 1.00 98.19 114 ALA A CA 1
ATOM 893 C C . ALA A 1 114 ? -4.374 -2.017 11.371 1.00 98.19 114 ALA A C 1
ATOM 895 O O . ALA A 1 114 ? -5.552 -2.036 11.733 1.00 98.19 114 ALA A O 1
ATOM 896 N N . VAL A 1 115 ? -3.383 -2.434 12.167 1.00 98.38 115 VAL A N 1
ATOM 897 C CA . VAL A 1 115 ? -3.581 -2.923 13.543 1.00 98.38 115 VAL A CA 1
ATOM 898 C C . VAL A 1 115 ? -4.210 -1.837 14.416 1.00 98.38 115 VAL A C 1
ATOM 900 O O . VAL A 1 115 ? -5.150 -2.115 15.161 1.00 98.38 115 VAL A O 1
ATOM 903 N N . TRP A 1 116 ? -3.750 -0.589 14.289 1.00 98.62 116 TRP A N 1
ATOM 904 C CA . TRP A 1 116 ? -4.329 0.549 14.998 1.00 98.62 116 TRP A CA 1
ATOM 905 C C . TRP A 1 116 ? -5.782 0.813 14.590 1.00 98.62 116 TRP A C 1
ATOM 907 O O . TRP A 1 116 ? -6.650 0.917 15.457 1.00 98.62 116 TRP A O 1
ATOM 917 N N . ALA A 1 117 ? -6.078 0.859 13.290 1.00 98.44 117 ALA A N 1
ATOM 918 C CA . ALA A 1 117 ? -7.433 1.040 12.777 1.00 98.44 117 ALA A CA 1
ATOM 919 C C . ALA A 1 117 ? -8.377 -0.069 13.264 1.00 98.44 117 ALA A C 1
ATOM 921 O O . ALA A 1 117 ? -9.504 0.211 13.686 1.00 98.44 117 ALA A O 1
ATOM 922 N N . PHE A 1 118 ? -7.903 -1.316 13.288 1.00 98.19 118 PHE A N 1
ATOM 923 C CA . PHE A 1 118 ? -8.657 -2.449 13.814 1.00 98.19 118 PHE A CA 1
ATOM 924 C C . PHE A 1 118 ? -8.905 -2.330 15.324 1.00 98.19 118 PHE A C 1
ATOM 926 O O . PHE A 1 118 ? -10.048 -2.444 15.771 1.00 98.19 118 PHE A O 1
ATOM 933 N N . ALA A 1 119 ? -7.868 -2.020 16.107 1.00 98.44 119 ALA A N 1
ATOM 934 C CA . ALA A 1 119 ? -7.975 -1.825 17.551 1.00 98.44 119 ALA A CA 1
ATOM 935 C C . ALA A 1 119 ? -9.005 -0.739 17.897 1.00 98.44 119 ALA A C 1
ATOM 937 O O . ALA A 1 119 ? -9.923 -0.968 18.686 1.00 98.44 119 ALA A O 1
ATOM 938 N N . VAL A 1 120 ? -8.914 0.425 17.250 1.00 98.31 120 VAL A N 1
ATOM 939 C CA . VAL A 1 120 ? -9.843 1.531 17.503 1.00 98.31 120 VAL A CA 1
ATOM 940 C C . VAL A 1 120 ? -11.255 1.200 17.016 1.00 98.31 120 VAL A C 1
ATOM 942 O O . VAL A 1 120 ? -12.218 1.590 17.669 1.00 98.31 120 VAL A O 1
ATOM 945 N N . SER A 1 121 ? -11.406 0.426 15.936 1.00 97.81 121 SER A N 1
ATOM 946 C CA . SER A 1 121 ? -12.719 -0.065 15.491 1.00 97.81 121 SER A CA 1
ATOM 947 C C . SER A 1 121 ? -13.382 -0.958 16.544 1.00 97.81 121 SER A C 1
ATOM 949 O O . SER A 1 121 ? -14.562 -0.779 16.840 1.00 97.81 121 SER A O 1
ATOM 951 N N . LEU A 1 122 ? -12.629 -1.866 17.177 1.00 98.00 122 LEU A N 1
ATOM 952 C CA . LEU A 1 122 ? -13.139 -2.667 18.297 1.00 98.00 122 LEU A CA 1
ATOM 953 C C . LEU A 1 122 ? -13.518 -1.786 19.492 1.00 98.00 122 LEU A C 1
ATOM 955 O O . LEU A 1 122 ? -14.595 -1.946 20.065 1.00 98.00 122 LEU A O 1
ATOM 959 N N . GLN A 1 123 ? -12.664 -0.820 19.840 1.00 98.12 123 GLN A N 1
ATOM 960 C CA . GLN A 1 123 ? -12.928 0.099 20.945 1.00 98.12 123 GLN A CA 1
ATOM 961 C C . GLN A 1 123 ? -14.166 0.972 20.696 1.00 98.12 123 GLN A C 1
ATOM 963 O O . GLN A 1 123 ? -14.914 1.268 21.631 1.00 98.12 123 GLN A O 1
ATOM 968 N N . LEU A 1 124 ? -14.403 1.363 19.442 1.00 97.44 124 LEU A N 1
ATOM 969 C CA . LEU A 1 124 ? -15.572 2.132 19.035 1.00 97.44 124 LEU A CA 1
ATOM 970 C C . LEU A 1 124 ? -16.872 1.352 19.265 1.00 97.44 124 LEU A C 1
ATOM 972 O O . LEU A 1 124 ? -17.856 1.938 19.709 1.00 97.44 124 LEU A O 1
ATOM 976 N N . ILE A 1 125 ? -16.861 0.038 19.017 1.00 96.88 125 ILE A N 1
ATOM 977 C CA . ILE A 1 125 ? -18.015 -0.841 19.254 1.00 96.88 125 ILE A CA 1
ATOM 978 C C . ILE A 1 125 ? -18.299 -0.972 20.756 1.00 96.88 125 ILE A C 1
ATOM 980 O O . ILE A 1 125 ? -19.457 -0.956 21.168 1.00 96.88 125 ILE A O 1
ATOM 984 N N . THR A 1 126 ? -17.262 -1.082 21.590 1.00 97.00 126 THR A N 1
ATOM 985 C CA . THR A 1 126 ? -17.436 -1.332 23.031 1.00 97.00 126 THR A CA 1
ATOM 986 C C . THR A 1 126 ? -17.687 -0.079 23.855 1.00 97.00 126 THR A C 1
ATOM 988 O O . THR A 1 126 ? -18.303 -0.142 24.916 1.00 97.00 126 THR A O 1
ATOM 991 N N . SER A 1 127 ? -17.122 1.058 23.452 1.00 96.75 127 SER A N 1
ATOM 992 C CA . SER A 1 127 ? -17.128 2.288 24.251 1.00 96.75 127 SER A CA 1
ATOM 993 C C . SER A 1 127 ? -17.093 3.520 23.342 1.00 96.75 127 SER A C 1
ATOM 995 O O . SER A 1 127 ? -16.081 4.227 23.290 1.00 96.75 127 SER A O 1
ATOM 997 N N . PRO A 1 128 ? -18.189 3.790 22.609 1.00 96.81 128 PRO A N 1
ATOM 998 C CA . PRO A 1 128 ? -18.246 4.905 21.679 1.00 96.81 128 PRO A CA 1
ATOM 999 C C . PRO A 1 128 ? -18.233 6.231 22.442 1.00 96.81 128 PRO A C 1
ATOM 1001 O O . PRO A 1 128 ? -19.201 6.615 23.095 1.00 96.81 128 PRO A O 1
ATOM 1004 N N . THR A 1 129 ? -17.135 6.970 22.322 1.00 97.50 129 THR A N 1
ATOM 1005 C CA . THR A 1 129 ? -17.041 8.367 22.762 1.00 97.50 129 THR A CA 1
ATOM 1006 C C . THR A 1 129 ? -16.628 9.239 21.584 1.00 97.50 129 THR A C 1
ATOM 1008 O O . THR A 1 129 ? -16.101 8.744 20.587 1.00 97.50 129 THR A O 1
ATOM 1011 N N . ARG A 1 130 ? -16.837 10.558 21.679 1.00 96.56 130 ARG A N 1
ATOM 1012 C CA . ARG A 1 130 ? -16.402 11.499 20.628 1.00 96.56 130 ARG A CA 1
ATOM 1013 C C . ARG A 1 130 ? -14.901 11.381 20.343 1.00 96.56 130 ARG A C 1
ATOM 1015 O O . ARG A 1 130 ? -14.505 11.397 19.185 1.00 96.56 130 ARG A O 1
ATOM 1022 N N . GLY A 1 131 ? -14.089 11.197 21.387 1.00 97.88 131 GLY A N 1
ATOM 1023 C CA . GLY A 1 131 ? -12.648 10.987 21.245 1.00 97.88 131 GLY A CA 1
ATOM 1024 C C . GLY A 1 131 ? -12.314 9.717 20.461 1.00 97.88 131 GLY A C 1
ATOM 1025 O O . GLY A 1 131 ? -11.468 9.761 19.575 1.00 97.88 131 GLY A O 1
ATOM 1026 N N . ILE A 1 132 ? -13.023 8.609 20.715 1.00 97.81 132 ILE A N 1
ATOM 1027 C CA . ILE A 1 132 ? -12.813 7.353 19.977 1.00 97.81 132 ILE A CA 1
ATOM 1028 C C . ILE A 1 132 ? -13.265 7.468 18.518 1.00 97.81 132 ILE A C 1
ATOM 1030 O O . ILE A 1 132 ? -12.592 6.935 17.646 1.00 97.81 132 ILE A O 1
ATOM 1034 N N . TRP A 1 133 ? -14.331 8.215 18.219 1.00 97.31 133 TRP A N 1
ATOM 1035 C CA . TRP A 1 133 ? -14.719 8.510 16.832 1.00 97.31 133 TRP A CA 1
ATOM 1036 C C . TRP A 1 133 ? -13.647 9.296 16.068 1.00 97.31 133 TRP A C 1
ATOM 1038 O O . TRP A 1 133 ? -13.332 8.951 14.931 1.00 97.31 133 TRP A O 1
ATOM 1048 N N . ILE A 1 134 ? -13.075 10.334 16.688 1.00 97.44 134 ILE A N 1
ATOM 1049 C CA . ILE A 1 134 ? -11.987 11.125 16.088 1.00 97.44 134 ILE A CA 1
ATOM 1050 C C . ILE A 1 134 ? -10.769 10.233 15.852 1.00 97.44 134 ILE A C 1
ATOM 1052 O O . ILE A 1 134 ? -10.227 10.190 14.751 1.00 97.44 134 ILE A O 1
ATOM 1056 N N . LEU A 1 135 ? -10.379 9.474 16.874 1.00 97.81 135 LEU A N 1
ATOM 1057 C CA . LEU A 1 135 ? -9.264 8.541 16.813 1.00 97.81 135 LEU A CA 1
ATOM 1058 C C . LEU A 1 135 ? -9.464 7.466 15.735 1.00 97.81 135 LEU A C 1
ATOM 1060 O O . LEU A 1 135 ? -8.509 7.106 15.055 1.00 97.81 135 LEU A O 1
ATOM 1064 N N . TRP A 1 136 ? -10.694 6.976 15.563 1.00 97.88 136 TRP A N 1
ATOM 1065 C CA . TRP A 1 136 ? -11.055 5.996 14.540 1.00 97.88 136 TRP A CA 1
ATOM 1066 C C . TRP A 1 136 ? -10.913 6.573 13.135 1.00 97.88 136 TRP A C 1
ATOM 1068 O O . TRP A 1 136 ? -10.368 5.924 12.247 1.00 97.88 136 TRP A O 1
ATOM 1078 N N . PHE A 1 137 ? -11.360 7.813 12.934 1.00 98.00 137 PHE A N 1
ATOM 1079 C CA . PHE A 1 137 ? -11.189 8.487 11.654 1.00 98.00 137 PHE A CA 1
ATOM 1080 C C . PHE A 1 137 ? -9.706 8.714 11.330 1.00 98.00 137 PHE A C 1
ATOM 1082 O O . PHE A 1 137 ? -9.279 8.431 10.214 1.00 98.00 137 PHE A O 1
ATOM 1089 N N . ILE A 1 138 ? -8.913 9.169 12.308 1.00 98.19 138 ILE A N 1
ATOM 1090 C CA . ILE A 1 138 ? -7.468 9.369 12.138 1.00 98.19 138 ILE A CA 1
ATOM 1091 C C . ILE A 1 138 ? -6.783 8.041 11.802 1.00 98.19 138 ILE A C 1
ATOM 1093 O O . ILE A 1 138 ? -6.040 7.975 10.826 1.00 98.19 138 ILE A O 1
ATOM 1097 N N . SER A 1 139 ? -7.048 6.973 12.557 1.00 98.44 139 SER A N 1
ATOM 1098 C CA . SER A 1 139 ? -6.408 5.676 12.318 1.00 98.44 139 SER A CA 1
ATOM 1099 C C . SER A 1 139 ? -6.787 5.082 10.960 1.00 98.44 139 SER A C 1
ATOM 1101 O O . SER A 1 139 ? -5.917 4.566 10.256 1.00 98.44 139 SER A O 1
ATOM 1103 N N . LEU A 1 140 ? -8.047 5.229 10.533 1.00 98.00 140 LEU A N 1
ATOM 1104 C CA . LEU A 1 140 ? -8.469 4.866 9.181 1.00 98.00 140 LEU A CA 1
ATOM 1105 C C . LEU A 1 140 ? -7.788 5.707 8.107 1.00 98.00 140 LEU A C 1
ATOM 1107 O O . LEU A 1 140 ? -7.382 5.145 7.096 1.00 98.00 140 LEU A O 1
ATOM 1111 N N . ALA A 1 141 ? -7.640 7.018 8.305 1.00 98.12 141 ALA A N 1
ATOM 1112 C CA . ALA A 1 141 ? -6.954 7.876 7.347 1.00 98.12 141 ALA A CA 1
ATOM 1113 C C . ALA A 1 141 ? -5.487 7.458 7.179 1.00 98.12 141 ALA A C 1
ATOM 1115 O O . ALA A 1 141 ? -5.038 7.274 6.051 1.00 98.12 141 ALA A O 1
ATOM 1116 N N . PHE A 1 142 ? -4.768 7.215 8.280 1.00 98.31 142 PHE A N 1
ATOM 1117 C CA . PHE A 1 142 ? -3.392 6.708 8.247 1.00 98.31 142 PHE A CA 1
ATOM 1118 C C . PHE A 1 142 ? -3.293 5.345 7.540 1.00 98.31 142 PHE A C 1
ATOM 1120 O O . PHE A 1 142 ? -2.428 5.150 6.686 1.00 98.31 142 PHE A O 1
ATOM 1127 N N . CYS A 1 143 ? -4.203 4.414 7.841 1.00 98.19 143 CYS A N 1
ATOM 1128 C CA . CYS A 1 143 ? -4.224 3.087 7.224 1.00 98.19 143 CYS A CA 1
ATOM 1129 C C . CYS A 1 143 ? -4.540 3.144 5.717 1.00 98.19 143 CYS A C 1
ATOM 1131 O O . CYS A 1 143 ? -3.788 2.608 4.896 1.00 98.19 143 CYS A O 1
ATOM 1133 N N . ALA A 1 144 ? -5.626 3.828 5.347 1.00 97.44 144 ALA A N 1
ATOM 1134 C CA . ALA A 1 144 ? -6.110 3.931 3.973 1.00 97.44 144 ALA A CA 1
ATOM 1135 C C . ALA A 1 144 ? -5.140 4.696 3.070 1.00 97.44 144 ALA A C 1
ATOM 1137 O O . ALA A 1 144 ? -4.965 4.340 1.911 1.00 97.44 144 ALA A O 1
ATOM 1138 N N . MET A 1 145 ? -4.483 5.719 3.616 1.00 97.38 145 MET A N 1
ATOM 1139 C CA . MET A 1 145 ? -3.518 6.533 2.886 1.00 97.38 145 MET A CA 1
ATOM 1140 C C . MET A 1 145 ? -2.103 5.956 2.968 1.00 97.38 145 MET A C 1
ATOM 1142 O O . MET A 1 145 ? -1.165 6.634 2.602 1.00 97.38 145 MET A O 1
ATOM 1146 N N . THR A 1 146 ? -1.882 4.726 3.443 1.00 96.31 146 THR A N 1
ATOM 1147 C CA . THR A 1 146 ? -0.538 4.119 3.350 1.00 96.31 146 THR A CA 1
ATOM 1148 C C . THR A 1 146 ? -0.222 3.711 1.905 1.00 96.31 146 THR A C 1
ATOM 1150 O O . THR A 1 146 ? 0.910 3.857 1.443 1.00 96.31 146 THR A O 1
ATOM 1153 N N . ARG A 1 147 ? -1.218 3.166 1.189 1.00 93.81 147 ARG A N 1
ATOM 1154 C CA . ARG A 1 147 ? -1.084 2.623 -0.171 1.00 93.81 147 ARG A CA 1
ATOM 1155 C C . ARG A 1 147 ? -2.365 2.854 -0.973 1.00 93.81 147 ARG A C 1
ATOM 1157 O O . ARG A 1 147 ? -3.443 2.716 -0.400 1.00 93.81 147 ARG A O 1
ATOM 1164 N N . PRO A 1 148 ? -2.289 3.060 -2.303 1.00 93.00 148 PRO A N 1
ATOM 1165 C CA . PRO A 1 148 ? -3.481 3.193 -3.146 1.00 93.00 148 PRO A CA 1
ATOM 1166 C C . PRO A 1 148 ? -4.469 2.028 -3.014 1.00 93.00 148 PRO A C 1
ATOM 1168 O O . PRO A 1 148 ? -5.679 2.233 -2.981 1.00 93.00 148 PRO A O 1
ATOM 1171 N N . THR A 1 149 ? -3.967 0.800 -2.867 1.00 92.00 149 THR A N 1
ATOM 1172 C CA . THR A 1 149 ? -4.798 -0.399 -2.681 1.00 92.00 149 THR A CA 1
ATOM 1173 C C . THR A 1 149 ? -5.599 -0.382 -1.377 1.00 92.00 149 THR A C 1
ATOM 1175 O O . THR A 1 149 ? -6.663 -0.994 -1.305 1.00 92.00 149 THR A O 1
ATOM 1178 N N . HIS A 1 150 ? -5.145 0.347 -0.353 1.00 95.94 150 HIS A N 1
ATOM 1179 C CA . HIS A 1 150 ? -5.851 0.455 0.924 1.00 95.94 150 HIS A CA 1
ATOM 1180 C C . HIS A 1 150 ? -7.053 1.406 0.864 1.00 95.94 150 HIS A C 1
ATOM 1182 O O . HIS A 1 150 ? -7.874 1.383 1.778 1.00 95.94 150 HIS A O 1
ATOM 1188 N N . LEU A 1 151 ? -7.241 2.174 -0.220 1.00 96.12 151 LEU A N 1
ATOM 1189 C CA . LEU A 1 151 ? -8.456 2.976 -0.433 1.00 96.12 151 LEU A CA 1
ATOM 1190 C C . LEU A 1 151 ? -9.724 2.118 -0.566 1.00 96.12 151 LEU A C 1
ATOM 1192 O O . LEU A 1 151 ? -10.835 2.616 -0.377 1.00 96.12 151 LEU A O 1
ATOM 1196 N N . LEU A 1 152 ? -9.573 0.812 -0.802 1.00 96.19 152 LEU A N 1
ATOM 1197 C CA . LEU A 1 152 ? -10.673 -0.145 -0.713 1.00 96.19 152 LEU A CA 1
ATOM 1198 C C . LEU A 1 152 ? -11.274 -0.215 0.700 1.00 96.19 152 LEU A C 1
ATOM 1200 O O . LEU A 1 152 ? -12.469 -0.462 0.835 1.00 96.19 152 LEU A O 1
ATOM 1204 N N . ILE A 1 153 ? -10.489 0.048 1.750 1.00 95.94 153 ILE A N 1
ATOM 1205 C CA . ILE A 1 153 ? -10.961 0.026 3.141 1.00 95.94 153 ILE A CA 1
ATOM 1206 C C . ILE A 1 153 ? -12.047 1.093 3.369 1.00 95.94 153 ILE A C 1
ATOM 1208 O O . ILE A 1 153 ? -13.175 0.712 3.694 1.00 95.94 153 ILE A O 1
ATOM 1212 N N . PRO A 1 154 ? -11.797 2.407 3.173 1.00 96.94 154 PRO A N 1
ATOM 1213 C CA . PRO A 1 154 ? -12.843 3.412 3.330 1.00 96.94 154 PRO A CA 1
ATOM 1214 C C . PRO A 1 154 ? -13.975 3.237 2.311 1.00 96.94 154 PRO A C 1
ATOM 1216 O O . PRO A 1 154 ? -15.118 3.546 2.643 1.00 96.94 154 PRO A O 1
ATOM 1219 N N . ALA A 1 155 ? -13.704 2.690 1.116 1.00 96.81 155 ALA A N 1
ATOM 1220 C CA . ALA A 1 155 ? -14.748 2.347 0.150 1.00 96.81 155 ALA A CA 1
ATOM 1221 C C . ALA A 1 155 ? -15.734 1.312 0.723 1.00 96.81 155 ALA A C 1
ATOM 1223 O O . ALA A 1 155 ? -16.943 1.527 0.692 1.00 96.81 155 ALA A O 1
ATOM 1224 N N . VAL A 1 156 ? -15.241 0.231 1.331 1.00 96.75 156 VAL A N 1
ATOM 1225 C CA . VAL A 1 156 ? -16.093 -0.765 2.000 1.00 96.75 156 VAL A CA 1
ATOM 1226 C C . VAL A 1 156 ? -16.820 -0.156 3.202 1.00 96.75 156 VAL A C 1
ATOM 1228 O O . VAL A 1 156 ? -18.014 -0.392 3.379 1.00 96.75 156 VAL A O 1
ATOM 1231 N N . VAL A 1 157 ? -16.138 0.672 4.000 1.00 95.69 157 VAL A N 1
ATOM 1232 C CA . VAL A 1 157 ? -16.733 1.331 5.176 1.00 95.69 157 VAL A CA 1
ATOM 1233 C C . VAL A 1 157 ? -17.855 2.296 4.785 1.00 95.69 157 VAL A C 1
ATOM 1235 O O . VAL A 1 157 ? -18.847 2.393 5.505 1.00 95.69 157 VAL A O 1
ATOM 1238 N N . VAL A 1 158 ? -17.750 2.999 3.652 1.00 96.81 158 VAL A N 1
ATOM 1239 C CA . VAL A 1 158 ? -18.770 3.971 3.229 1.00 96.81 158 VAL A CA 1
ATOM 1240 C C . VAL A 1 158 ? -20.019 3.310 2.632 1.00 96.81 158 VAL A C 1
ATOM 1242 O O . VAL A 1 158 ? -21.104 3.890 2.725 1.00 96.81 158 VAL A O 1
ATOM 1245 N N . LEU A 1 159 ? -19.916 2.085 2.095 1.00 96.38 159 LEU A N 1
ATOM 1246 C CA . LEU A 1 159 ? -21.025 1.384 1.428 1.00 96.38 159 LEU A CA 1
ATOM 1247 C C . LEU A 1 159 ? -22.307 1.292 2.279 1.00 96.38 159 LEU A C 1
ATOM 1249 O O . LEU A 1 159 ? -23.348 1.736 1.792 1.00 96.38 159 LEU A O 1
ATOM 1253 N N . PRO A 1 160 ? -22.296 0.820 3.545 1.00 96.25 160 PRO A N 1
ATOM 1254 C CA . PRO A 1 160 ? -23.511 0.763 4.362 1.00 96.25 160 PRO A CA 1
ATOM 1255 C C . PRO A 1 160 ? -24.157 2.136 4.582 1.00 96.25 160 PRO A C 1
ATOM 1257 O O . PRO A 1 160 ? -25.385 2.258 4.630 1.00 96.25 160 PRO A O 1
ATOM 1260 N N . HIS A 1 161 ? -23.344 3.191 4.693 1.00 95.75 161 HIS A N 1
ATOM 1261 C CA . HIS A 1 161 ? -23.846 4.551 4.863 1.00 95.75 161 HIS A CA 1
ATOM 1262 C C . HIS A 1 161 ? -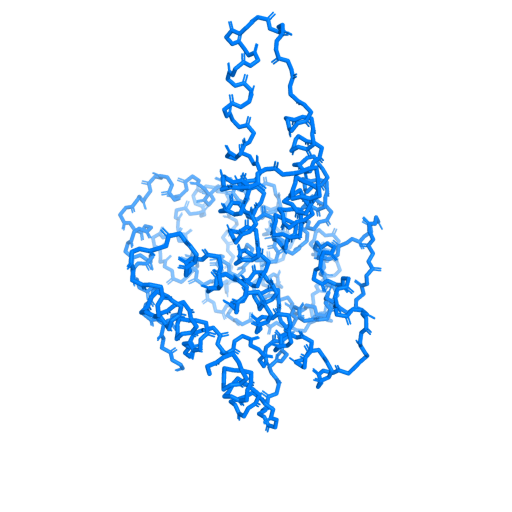24.478 5.090 3.575 1.00 95.75 161 HIS A C 1
ATOM 1264 O O . HIS A 1 161 ? -25.541 5.713 3.643 1.00 95.75 161 HIS A O 1
ATOM 1270 N N . LEU A 1 162 ? -23.882 4.803 2.413 1.00 95.12 162 LEU A N 1
ATOM 1271 C CA . LEU A 1 162 ? -24.462 5.135 1.109 1.00 95.12 162 LEU A CA 1
ATOM 1272 C C . LEU A 1 162 ? -25.756 4.360 0.864 1.00 95.12 162 LEU A C 1
ATOM 1274 O O . LEU A 1 162 ? -26.759 4.961 0.488 1.00 95.12 162 LEU A O 1
ATOM 1278 N N . MET A 1 163 ? -25.786 3.058 1.160 1.00 96.81 163 MET A N 1
ATOM 1279 C CA . MET A 1 163 ? -27.003 2.248 1.053 1.00 96.81 163 MET A CA 1
ATOM 1280 C C . MET A 1 163 ? -28.121 2.810 1.935 1.00 96.81 163 MET A C 1
ATOM 1282 O O . MET A 1 163 ? -29.252 2.967 1.477 1.00 96.81 163 MET A O 1
ATOM 1286 N N . ARG A 1 164 ? -27.812 3.196 3.180 1.00 96.81 164 ARG A N 1
ATOM 1287 C CA . ARG A 1 164 ? -28.786 3.833 4.078 1.00 96.81 164 ARG A CA 1
ATOM 1288 C C . ARG A 1 164 ? -29.294 5.166 3.526 1.00 96.81 164 ARG A C 1
ATOM 1290 O O . ARG A 1 164 ? -30.492 5.434 3.621 1.00 96.81 164 ARG A O 1
ATOM 1297 N N . PHE A 1 165 ? -28.412 5.982 2.953 1.00 96.56 165 PHE A N 1
ATOM 1298 C CA . PHE A 1 165 ? -28.782 7.239 2.305 1.00 96.56 165 PHE A CA 1
ATOM 1299 C C . PHE A 1 165 ? -29.732 6.999 1.120 1.00 96.56 165 PHE A C 1
ATOM 1301 O O . PHE A 1 165 ? -30.810 7.600 1.085 1.00 96.56 165 PHE A O 1
ATOM 1308 N N . ILE A 1 166 ? -29.399 6.054 0.234 1.00 96.75 166 ILE A N 1
ATOM 1309 C CA . ILE A 1 166 ? -30.204 5.667 -0.937 1.00 96.75 166 ILE A CA 1
ATOM 1310 C C . ILE A 1 166 ? -31.586 5.151 -0.511 1.00 96.75 166 ILE A C 1
ATOM 1312 O O . ILE A 1 166 ? -32.602 5.681 -0.958 1.00 96.75 166 ILE A O 1
ATOM 1316 N N . ILE A 1 167 ? -31.646 4.187 0.416 1.00 97.44 167 ILE A N 1
ATOM 1317 C CA . ILE A 1 167 ? -32.910 3.618 0.923 1.00 97.44 167 ILE A CA 1
ATOM 1318 C C . ILE A 1 167 ? -33.771 4.702 1.583 1.00 97.44 167 ILE A C 1
ATOM 1320 O O . ILE A 1 167 ? -34.993 4.717 1.442 1.00 97.44 167 ILE A O 1
ATOM 1324 N N . SER A 1 168 ? -33.143 5.657 2.272 1.00 97.00 168 SER A N 1
ATOM 1325 C CA . SER A 1 168 ? -33.846 6.785 2.886 1.00 97.00 168 SER A CA 1
ATOM 1326 C C . SER A 1 168 ? -34.295 7.869 1.897 1.00 97.00 168 SER A C 1
ATOM 1328 O O . SER A 1 168 ? -34.839 8.882 2.343 1.00 97.00 168 SER A O 1
ATOM 1330 N N . LYS A 1 169 ? -34.058 7.692 0.587 1.00 96.19 169 LYS A N 1
ATOM 1331 C CA . LYS A 1 169 ? -34.296 8.694 -0.465 1.00 96.19 169 LYS A CA 1
ATOM 1332 C C . LYS A 1 169 ? -33.637 10.040 -0.138 1.00 96.19 169 LYS A C 1
ATOM 1334 O O . LYS A 1 169 ? -34.260 11.091 -0.241 1.00 96.19 169 LYS A O 1
ATOM 1339 N N . GLY A 1 170 ? -32.399 9.987 0.347 1.00 93.00 170 GLY A N 1
ATOM 1340 C CA . GLY A 1 170 ? -31.597 11.164 0.670 1.00 93.00 170 GLY A CA 1
ATOM 1341 C C . GLY A 1 170 ? -31.842 11.790 2.048 1.00 93.00 170 GLY A C 1
ATOM 1342 O O . GLY A 1 170 ? -31.173 12.752 2.410 1.00 93.00 170 GLY A O 1
ATOM 1343 N N . LYS A 1 171 ? -32.768 11.255 2.855 1.00 93.94 171 LYS A N 1
ATOM 1344 C CA . LYS A 1 171 ? -33.141 11.861 4.148 1.00 93.94 171 LYS A CA 1
ATOM 1345 C C . LYS A 1 171 ? -32.149 11.594 5.282 1.00 93.94 171 LYS A C 1
ATOM 1347 O O . LYS A 1 171 ? -32.139 12.328 6.265 1.00 93.94 171 LYS A O 1
ATOM 1352 N N . LYS A 1 172 ? -31.357 10.519 5.206 1.00 92.31 172 LYS A N 1
ATOM 1353 C CA . LYS A 1 172 ? -30.405 10.120 6.256 1.00 92.31 172 LYS A CA 1
ATOM 1354 C C . LYS A 1 172 ? -28.984 10.184 5.724 1.00 92.31 172 LYS A C 1
ATOM 1356 O O . LYS A 1 172 ? -28.477 9.203 5.185 1.00 92.31 172 LYS A O 1
ATOM 1361 N N . PHE A 1 173 ? -28.345 11.332 5.912 1.00 90.75 173 PHE A N 1
ATOM 1362 C CA . PHE A 1 173 ? -26.940 11.524 5.584 1.00 90.75 173 PHE A CA 1
ATOM 1363 C C . PHE A 1 173 ? -26.084 11.457 6.849 1.00 90.75 173 PHE A C 1
ATOM 1365 O O . PHE A 1 173 ? -26.463 11.978 7.897 1.00 90.75 173 PHE A O 1
ATOM 1372 N N . SER A 1 174 ? -24.955 10.755 6.777 1.00 94.94 174 SER A N 1
ATOM 1373 C CA . SER A 1 174 ? -24.059 10.551 7.915 1.00 94.94 174 SER A CA 1
ATOM 1374 C C . SER A 1 174 ? -22.774 11.334 7.698 1.00 94.94 174 SER A C 1
ATOM 1376 O O . SER A 1 174 ? -22.177 11.240 6.628 1.00 94.94 174 SER A O 1
ATOM 1378 N N . LEU A 1 175 ? -22.312 12.048 8.727 1.00 94.56 175 LEU A N 1
ATOM 1379 C CA . LEU A 1 175 ? -21.009 12.716 8.706 1.00 94.56 175 LEU A CA 1
ATOM 1380 C C . LEU A 1 175 ? -19.869 11.731 8.394 1.00 94.56 175 LEU A C 1
ATOM 1382 O O . LEU A 1 175 ? -18.934 12.082 7.683 1.00 94.56 175 LEU A O 1
ATOM 1386 N N . THR A 1 176 ? -19.987 10.478 8.845 1.00 93.75 176 THR A N 1
ATOM 1387 C CA . THR A 1 176 ? -19.053 9.396 8.507 1.00 93.75 176 THR A CA 1
ATOM 1388 C C . THR A 1 176 ? -18.976 9.165 7.001 1.00 93.75 176 THR A C 1
ATOM 1390 O O . THR A 1 176 ? -17.883 9.003 6.472 1.00 93.75 176 THR A O 1
ATOM 1393 N N . ALA A 1 177 ? -20.110 9.204 6.292 1.00 95.06 177 ALA A N 1
ATOM 1394 C CA . ALA A 1 177 ? -20.127 9.026 4.843 1.00 95.06 177 ALA A CA 1
ATOM 1395 C C . ALA A 1 177 ? -19.372 10.152 4.133 1.00 95.06 177 ALA A C 1
ATOM 1397 O O . ALA A 1 177 ? -18.540 9.881 3.276 1.00 95.06 177 ALA A O 1
ATOM 1398 N N . ILE A 1 178 ? -19.609 11.401 4.548 1.00 95.81 178 ILE A N 1
ATOM 1399 C CA . ILE A 1 178 ? -18.912 12.581 4.016 1.00 95.81 178 ILE A CA 1
ATOM 1400 C C . ILE A 1 178 ? -17.408 12.442 4.222 1.00 95.81 178 ILE A C 1
ATOM 1402 O O . ILE A 1 178 ? -16.638 12.605 3.281 1.00 95.81 178 ILE A O 1
ATOM 1406 N N . ALA A 1 179 ? -17.000 12.109 5.446 1.00 95.94 179 ALA A N 1
ATOM 1407 C CA . ALA A 1 179 ? -15.600 11.996 5.811 1.00 95.94 179 ALA A CA 1
ATOM 1408 C C . ALA A 1 179 ? -14.894 10.868 5.035 1.00 95.94 179 ALA A C 1
ATOM 1410 O O . ALA A 1 179 ? -13.786 11.066 4.543 1.00 95.94 179 ALA A O 1
ATOM 1411 N N . MET A 1 180 ? -15.545 9.710 4.861 1.00 97.06 180 MET A N 1
ATOM 1412 C CA . MET A 1 180 ? -15.007 8.610 4.050 1.00 97.06 180 MET A CA 1
ATOM 1413 C C . MET A 1 180 ? -14.951 8.965 2.560 1.00 97.06 180 MET A C 1
ATOM 1415 O O . MET A 1 180 ? -13.947 8.684 1.914 1.00 97.06 180 MET A O 1
ATOM 1419 N N . CYS A 1 181 ? -15.978 9.620 2.009 1.00 96.75 181 CYS A N 1
ATOM 1420 C CA . CYS A 1 181 ? -15.956 10.108 0.628 1.00 96.75 181 CYS A CA 1
ATOM 1421 C C . CYS A 1 181 ? -14.818 11.111 0.403 1.00 96.75 181 CYS A C 1
ATOM 1423 O O . CYS A 1 181 ? -14.090 10.985 -0.576 1.00 96.75 181 CYS A O 1
ATOM 1425 N N . ALA A 1 182 ? -14.624 12.061 1.321 1.00 96.88 182 ALA A N 1
ATOM 1426 C CA . ALA A 1 182 ? -13.521 13.015 1.256 1.00 96.88 182 ALA A CA 1
ATOM 1427 C C . ALA A 1 182 ? -12.157 12.309 1.297 1.00 96.88 182 ALA A C 1
ATOM 1429 O O . ALA A 1 182 ? -11.279 12.632 0.500 1.00 96.88 182 ALA A O 1
ATOM 1430 N N . LEU A 1 183 ? -12.000 11.302 2.164 1.00 97.00 183 LEU A N 1
ATOM 1431 C CA . LEU A 1 183 ? -10.784 10.493 2.248 1.00 97.00 183 LEU A CA 1
ATOM 1432 C C . LEU A 1 183 ? -10.519 9.706 0.955 1.00 97.00 183 LEU A C 1
ATOM 1434 O O . LEU A 1 183 ? -9.386 9.679 0.486 1.00 97.00 183 LEU A O 1
ATOM 1438 N N . ILE A 1 184 ? -11.552 9.109 0.350 1.00 97.50 184 ILE A N 1
ATOM 1439 C CA . ILE A 1 184 ? -11.439 8.396 -0.933 1.00 97.50 184 ILE A CA 1
ATOM 1440 C C . ILE A 1 184 ? -11.030 9.359 -2.048 1.00 97.50 184 ILE A C 1
ATOM 1442 O O . ILE A 1 184 ? -10.126 9.039 -2.813 1.00 97.50 184 ILE A O 1
ATOM 1446 N N . VAL A 1 185 ? -11.659 10.535 -2.136 1.00 96.88 185 VAL A N 1
ATOM 1447 C CA . VAL A 1 185 ? -11.319 11.549 -3.147 1.00 96.88 185 VAL A CA 1
ATOM 1448 C C . VAL A 1 185 ? -9.881 12.030 -2.962 1.00 96.88 185 VAL A C 1
ATOM 1450 O O . VAL A 1 185 ? -9.119 12.039 -3.925 1.00 96.88 185 VAL A O 1
ATOM 1453 N N . MET A 1 186 ? -9.475 12.361 -1.733 1.00 96.00 186 MET A N 1
ATOM 1454 C CA . MET A 1 186 ? -8.098 12.760 -1.427 1.00 96.00 186 MET A CA 1
ATOM 1455 C C . MET A 1 186 ? -7.096 11.659 -1.797 1.00 96.00 186 MET A C 1
ATOM 1457 O O . MET A 1 186 ? -6.079 11.932 -2.433 1.00 96.00 186 MET A O 1
ATOM 1461 N N . GLY A 1 187 ? -7.402 10.411 -1.443 1.00 95.31 187 GLY A N 1
ATOM 1462 C CA . GLY A 1 187 ? -6.602 9.248 -1.798 1.00 95.31 187 GLY A CA 1
ATOM 1463 C C . GLY A 1 187 ? -6.498 9.028 -3.301 1.00 95.31 187 GLY A C 1
ATOM 1464 O O . GLY A 1 187 ? -5.410 8.749 -3.793 1.00 95.31 187 GLY A O 1
ATOM 1465 N N . ALA A 1 188 ? -7.596 9.193 -4.038 1.00 94.94 188 ALA A N 1
ATOM 1466 C CA . ALA A 1 188 ? -7.620 9.064 -5.491 1.00 94.94 188 ALA A CA 1
ATOM 1467 C C . ALA A 1 188 ? -6.769 10.145 -6.170 1.00 94.94 188 ALA A C 1
ATOM 1469 O O . ALA A 1 188 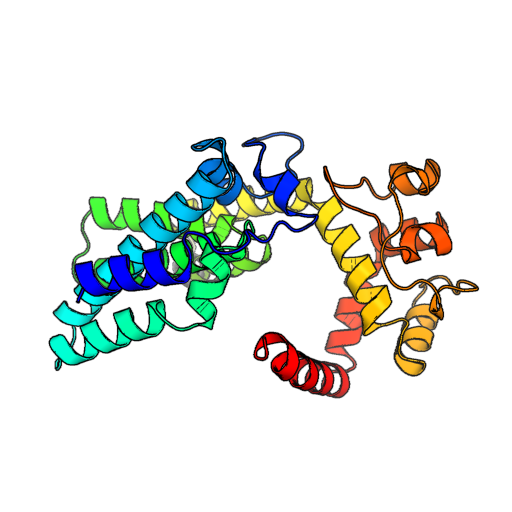? -6.003 9.827 -7.076 1.00 94.94 188 ALA A O 1
ATOM 1470 N N . VAL A 1 189 ? -6.835 11.391 -5.688 1.00 94.44 189 VAL A N 1
ATOM 1471 C CA . VAL A 1 189 ? -5.983 12.488 -6.176 1.00 94.44 189 VAL A CA 1
ATOM 1472 C C . VAL A 1 189 ? -4.501 12.178 -5.931 1.00 94.44 189 VAL A C 1
ATOM 1474 O O . VAL A 1 189 ? -3.699 12.293 -6.854 1.00 94.44 189 VAL A O 1
ATOM 1477 N N . GLN A 1 190 ? -4.127 11.708 -4.733 1.00 93.94 190 GLN A N 1
ATOM 1478 C CA . GLN A 1 190 ? -2.736 11.312 -4.458 1.00 93.94 190 GLN A CA 1
ATOM 1479 C C . GLN A 1 190 ? -2.301 10.079 -5.264 1.00 93.94 190 GLN A C 1
ATOM 1481 O O . GLN A 1 190 ? -1.165 10.011 -5.722 1.00 93.94 190 GLN A O 1
ATOM 1486 N N . ALA A 1 191 ? -3.189 9.106 -5.471 1.00 91.94 191 ALA A N 1
ATOM 1487 C CA . ALA A 1 191 ? -2.901 7.934 -6.291 1.00 91.94 191 ALA A CA 1
ATOM 1488 C C . ALA A 1 191 ? -2.689 8.306 -7.768 1.00 91.94 191 ALA A C 1
ATOM 1490 O O . ALA A 1 191 ? -1.834 7.717 -8.423 1.00 91.94 191 ALA A O 1
ATOM 1491 N N . GLN A 1 192 ? -3.433 9.292 -8.277 1.00 91.12 192 GLN A N 1
ATOM 1492 C CA . GLN A 1 192 ? -3.262 9.816 -9.631 1.00 91.12 192 GLN A CA 1
ATOM 1493 C C . GLN A 1 192 ? -1.944 10.584 -9.782 1.00 91.12 192 GLN A C 1
ATOM 1495 O O . GLN A 1 192 ? -1.243 10.391 -10.776 1.00 91.12 192 GLN A O 1
ATOM 1500 N N . ALA A 1 193 ? -1.582 11.402 -8.787 1.00 89.00 193 ALA A N 1
ATOM 1501 C CA . ALA A 1 193 ? -0.271 12.050 -8.734 1.00 89.00 193 ALA A CA 1
ATOM 1502 C C . ALA A 1 193 ? 0.869 11.013 -8.724 1.00 89.00 193 ALA A C 1
ATOM 1504 O O . ALA A 1 193 ? 1.898 11.222 -9.351 1.00 89.00 193 ALA A O 1
ATOM 1505 N N . ASN A 1 194 ? 0.628 9.841 -8.130 1.00 87.00 194 ASN A N 1
ATOM 1506 C CA . ASN A 1 194 ? 1.554 8.710 -8.099 1.00 87.00 194 ASN A CA 1
ATOM 1507 C C . ASN A 1 194 ? 1.424 7.738 -9.298 1.00 87.00 194 ASN A C 1
ATOM 1509 O O . ASN A 1 194 ? 1.698 6.534 -9.197 1.00 87.00 194 ASN A O 1
ATOM 1513 N N . SER A 1 195 ? 0.959 8.224 -10.450 1.00 87.69 195 SER A N 1
ATOM 1514 C CA . SER A 1 195 ? 0.791 7.389 -11.650 1.00 87.69 195 SER A CA 1
ATOM 1515 C C . SER A 1 195 ? 2.116 6.806 -12.158 1.00 87.69 195 SER A C 1
ATOM 1517 O O . SER A 1 195 ? 2.136 5.666 -12.626 1.00 87.69 195 SER A O 1
ATOM 1519 N N . SER A 1 196 ? 3.224 7.525 -11.971 1.00 88.50 196 SER A N 1
ATOM 1520 C CA . SER A 1 196 ? 4.586 7.104 -12.313 1.00 88.50 196 SER A CA 1
ATOM 1521 C C . SER A 1 196 ? 4.999 5.796 -11.635 1.00 88.50 196 SER A C 1
ATOM 1523 O O . SER A 1 196 ? 5.398 4.848 -12.311 1.00 88.50 196 SER A O 1
ATOM 1525 N N . THR A 1 197 ? 4.812 5.675 -10.315 1.00 88.69 197 THR A N 1
ATOM 1526 C CA . THR A 1 197 ? 5.124 4.429 -9.588 1.00 88.69 197 THR A CA 1
ATOM 1527 C C . THR A 1 197 ? 4.219 3.280 -10.027 1.00 88.69 197 THR A C 1
ATOM 1529 O O . THR A 1 197 ? 4.662 2.137 -10.127 1.00 88.69 197 THR A O 1
ATOM 1532 N N . SER A 1 198 ? 2.942 3.560 -10.310 1.00 89.69 198 SER A N 1
ATOM 1533 C CA . SER A 1 198 ? 2.013 2.547 -10.826 1.00 89.69 198 SER A CA 1
ATOM 1534 C C . SER A 1 198 ? 2.473 2.000 -12.180 1.00 89.69 198 SER A C 1
ATOM 1536 O O . SER A 1 198 ? 2.455 0.788 -12.400 1.00 89.69 198 SER A O 1
ATOM 1538 N N . LEU A 1 199 ? 2.931 2.882 -13.069 1.00 92.75 199 LEU A N 1
ATOM 1539 C CA . LEU A 1 199 ? 3.436 2.502 -14.382 1.00 92.75 199 LEU A CA 1
ATOM 1540 C C . LEU A 1 199 ? 4.757 1.730 -14.274 1.00 92.75 199 LEU A C 1
ATOM 1542 O O . LEU A 1 199 ? 4.914 0.705 -14.928 1.00 92.75 199 LEU A O 1
ATOM 1546 N N . LEU A 1 200 ? 5.658 2.141 -13.379 1.00 93.12 200 LEU A N 1
ATOM 1547 C CA . LEU A 1 200 ? 6.894 1.411 -13.091 1.00 93.12 200 LEU A CA 1
ATOM 1548 C C . LEU A 1 200 ? 6.614 -0.021 -12.600 1.00 93.12 200 LEU A C 1
ATOM 1550 O O . LEU A 1 200 ? 7.152 -0.986 -13.139 1.00 93.12 200 LEU A O 1
ATOM 1554 N N . ASN A 1 201 ? 5.699 -0.172 -11.637 1.00 91.69 201 ASN A N 1
ATOM 1555 C CA . ASN A 1 201 ? 5.275 -1.483 -11.139 1.00 91.69 201 ASN A CA 1
ATOM 1556 C C . ASN A 1 201 ? 4.641 -2.342 -12.242 1.00 91.69 201 ASN A C 1
ATOM 1558 O O . ASN A 1 201 ? 4.792 -3.565 -12.245 1.00 91.69 201 ASN A O 1
ATOM 1562 N N . PHE A 1 202 ? 3.934 -1.714 -13.185 1.00 95.62 202 PHE A N 1
ATOM 1563 C CA . PHE A 1 202 ? 3.371 -2.410 -14.334 1.00 95.62 202 PHE A CA 1
ATOM 1564 C C . PHE A 1 202 ? 4.462 -3.011 -15.231 1.00 95.62 202 PHE A C 1
ATOM 1566 O O . PHE A 1 202 ? 4.328 -4.159 -15.650 1.00 95.62 202 PHE A O 1
ATOM 1573 N N . TYR A 1 203 ? 5.575 -2.307 -15.461 1.00 96.31 203 TYR A N 1
ATOM 1574 C CA . TYR A 1 203 ? 6.720 -2.864 -16.191 1.00 96.31 203 TYR A CA 1
ATOM 1575 C C . TYR A 1 203 ? 7.328 -4.083 -15.499 1.00 96.31 203 TYR A C 1
ATOM 1577 O O . TYR A 1 203 ? 7.622 -5.070 -16.171 1.00 96.31 203 TYR A O 1
ATOM 1585 N N . THR A 1 204 ? 7.465 -4.058 -14.173 1.00 93.38 204 THR A N 1
ATOM 1586 C CA . THR A 1 204 ? 7.922 -5.230 -13.411 1.00 93.38 204 THR A CA 1
ATOM 1587 C C . THR A 1 204 ? 6.949 -6.400 -13.568 1.00 93.38 204 THR A C 1
ATOM 1589 O O . THR A 1 204 ? 7.364 -7.531 -13.812 1.00 93.38 204 THR A O 1
ATOM 1592 N N . VAL A 1 205 ? 5.637 -6.134 -13.526 1.00 94.38 205 VAL A N 1
ATOM 1593 C CA . VAL A 1 205 ? 4.605 -7.147 -13.797 1.00 94.38 205 VAL A CA 1
ATOM 1594 C C . VAL A 1 205 ? 4.739 -7.726 -15.208 1.00 94.38 205 VAL A C 1
ATOM 1596 O O . VAL A 1 205 ? 4.673 -8.946 -15.360 1.00 94.38 205 VAL A O 1
ATOM 1599 N N . LEU A 1 206 ? 4.956 -6.897 -16.232 1.00 96.38 206 LEU A N 1
ATOM 1600 C CA . LEU A 1 206 ? 5.180 -7.378 -17.596 1.00 96.38 206 LEU A CA 1
ATOM 1601 C C . LEU A 1 206 ? 6.428 -8.261 -17.675 1.00 96.38 206 LEU A C 1
ATOM 1603 O O . LEU A 1 206 ? 6.337 -9.393 -18.150 1.00 96.38 206 LEU A O 1
ATOM 1607 N N . ALA A 1 207 ? 7.561 -7.766 -17.175 1.00 95.31 207 ALA A N 1
ATOM 1608 C CA . ALA A 1 207 ? 8.847 -8.450 -17.241 1.00 95.31 207 ALA A CA 1
ATOM 1609 C C . ALA A 1 207 ? 8.817 -9.807 -16.528 1.00 95.31 207 ALA A C 1
ATOM 1611 O O . ALA A 1 207 ? 9.286 -10.797 -17.076 1.00 95.31 207 ALA A O 1
ATOM 1612 N N . GLU A 1 208 ? 8.230 -9.876 -15.332 1.00 92.62 208 GLU A N 1
ATOM 1613 C CA . GLU A 1 208 ? 8.266 -11.090 -14.511 1.00 92.62 208 GLU A CA 1
ATOM 1614 C C . GLU A 1 208 ? 7.121 -12.064 -14.792 1.00 92.62 208 GLU A C 1
ATOM 1616 O O . GLU A 1 208 ? 7.267 -13.268 -14.558 1.00 92.62 208 GLU A O 1
ATOM 1621 N N . ARG A 1 209 ? 5.954 -11.562 -15.219 1.00 93.56 209 ARG A N 1
ATOM 1622 C CA . ARG A 1 209 ? 4.725 -12.372 -15.282 1.00 93.56 209 ARG A CA 1
ATOM 1623 C C . ARG A 1 209 ? 4.202 -12.594 -16.686 1.00 93.56 209 ARG A C 1
ATOM 1625 O O . ARG A 1 209 ? 3.565 -13.621 -16.897 1.00 93.56 209 ARG A O 1
ATOM 1632 N N . VAL A 1 210 ? 4.410 -11.650 -17.599 1.00 96.00 210 VAL A N 1
ATOM 1633 C CA . VAL A 1 210 ? 3.858 -11.727 -18.957 1.00 96.00 210 VAL A CA 1
ATOM 1634 C C . VAL A 1 210 ? 4.907 -12.233 -19.934 1.00 96.00 210 VAL A C 1
ATOM 1636 O O . VAL A 1 210 ? 4.657 -13.191 -20.650 1.00 96.00 210 VAL A O 1
ATOM 1639 N N . ILE A 1 211 ? 6.086 -11.618 -19.948 1.00 96.19 211 ILE A N 1
ATOM 1640 C CA . ILE A 1 211 ? 7.119 -11.866 -20.961 1.00 96.19 211 ILE A CA 1
ATOM 1641 C C . ILE A 1 211 ? 7.824 -13.215 -20.767 1.00 96.19 211 ILE A C 1
ATOM 1643 O O . ILE A 1 211 ? 8.296 -13.812 -21.732 1.00 96.19 211 ILE A O 1
ATOM 1647 N N . THR A 1 212 ? 7.875 -13.714 -19.532 1.00 94.81 212 THR A N 1
ATOM 1648 C CA . THR A 1 212 ? 8.485 -15.006 -19.180 1.00 94.81 212 THR A CA 1
ATOM 1649 C C . THR A 1 212 ? 7.700 -16.219 -19.670 1.00 94.81 212 THR A C 1
ATOM 1651 O O . THR A 1 212 ? 8.236 -17.323 -19.653 1.00 94.81 212 THR A O 1
ATOM 1654 N N . ASP A 1 213 ? 6.448 -16.037 -20.091 1.00 95.81 213 ASP A N 1
ATOM 1655 C CA . ASP A 1 213 ? 5.556 -17.109 -20.522 1.00 95.81 213 ASP A CA 1
ATOM 1656 C C . ASP A 1 213 ? 5.125 -16.885 -21.976 1.00 95.81 213 ASP A C 1
ATOM 1658 O O . ASP A 1 213 ? 4.599 -15.828 -22.329 1.00 95.81 213 ASP A O 1
ATOM 1662 N N . ASP A 1 214 ? 5.344 -17.889 -22.829 1.00 96.44 214 ASP A N 1
ATOM 1663 C CA . ASP A 1 214 ? 5.067 -17.788 -24.264 1.00 96.44 214 ASP A CA 1
ATOM 1664 C C . ASP A 1 214 ? 3.606 -17.484 -24.565 1.00 96.44 214 ASP A C 1
ATOM 1666 O O . ASP A 1 214 ? 3.301 -16.631 -25.402 1.00 96.44 214 ASP A O 1
ATOM 1670 N N . GLN A 1 215 ? 2.700 -18.173 -23.879 1.00 97.12 215 GLN A N 1
ATOM 1671 C CA . GLN A 1 215 ? 1.275 -18.056 -24.127 1.00 97.12 215 GLN A CA 1
ATOM 1672 C C . GLN A 1 215 ? 0.765 -16.683 -23.682 1.00 97.12 215 GLN A C 1
ATOM 1674 O O . GLN A 1 215 ? 0.006 -16.042 -24.415 1.00 97.12 215 GLN A O 1
ATOM 1679 N N . ARG A 1 216 ? 1.221 -16.198 -22.520 1.00 97.19 216 ARG A N 1
ATOM 1680 C CA . ARG A 1 216 ? 0.904 -14.850 -22.031 1.00 97.19 216 ARG A CA 1
ATOM 1681 C C . ARG A 1 216 ? 1.451 -13.787 -22.963 1.00 97.19 216 ARG A C 1
ATOM 1683 O O . ARG A 1 216 ? 0.691 -12.920 -23.386 1.00 97.19 216 ARG A O 1
ATOM 1690 N N . TYR A 1 217 ? 2.732 -13.863 -23.314 1.00 97.69 217 TYR A N 1
ATOM 1691 C CA . TYR A 1 217 ? 3.362 -12.882 -24.189 1.00 97.69 217 TYR A CA 1
ATOM 1692 C C . TYR A 1 217 ? 2.601 -12.745 -25.510 1.00 97.69 217 TYR A C 1
ATOM 1694 O O . TYR A 1 217 ? 2.187 -11.644 -25.871 1.00 97.69 217 TYR A O 1
ATOM 1702 N N . GLN A 1 218 ? 2.319 -13.871 -26.17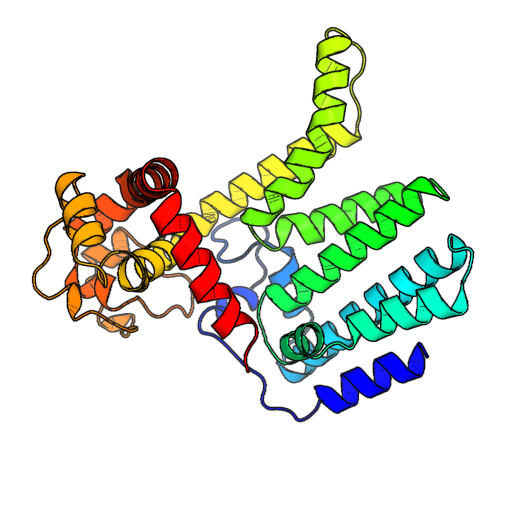3 1.00 97.94 218 GLN A N 1
ATOM 1703 C CA . GLN A 1 218 ? 1.579 -13.880 -27.436 1.00 97.94 218 GLN A CA 1
ATOM 1704 C C . GLN A 1 218 ? 0.152 -13.345 -27.284 1.00 97.94 218 GLN A C 1
ATOM 1706 O O . GLN A 1 218 ? -0.331 -12.613 -28.149 1.00 97.94 218 GLN A O 1
ATOM 1711 N N . TRP A 1 219 ? -0.522 -13.644 -26.171 1.00 98.31 219 TRP A N 1
ATOM 1712 C CA . TRP A 1 219 ? -1.848 -13.092 -25.902 1.00 98.31 219 TRP A CA 1
ATOM 1713 C C . TRP A 1 219 ? -1.826 -11.563 -25.771 1.00 98.31 219 TRP A C 1
ATOM 1715 O O . TRP A 1 219 ? -2.697 -10.887 -26.324 1.00 98.31 219 TRP A O 1
ATOM 1725 N N . PHE A 1 220 ? -0.831 -11.009 -25.069 1.00 98.44 220 PHE A N 1
ATOM 1726 C CA . PHE A 1 220 ? -0.680 -9.562 -24.903 1.00 98.44 220 PHE A CA 1
ATOM 1727 C C . PHE A 1 220 ? -0.319 -8.879 -26.226 1.00 98.44 220 PHE A C 1
ATOM 1729 O O . PHE A 1 220 ? -0.912 -7.846 -26.548 1.00 98.44 220 PHE A O 1
ATOM 1736 N N . VAL A 1 221 ? 0.574 -9.476 -27.026 1.00 98.38 221 VAL A N 1
ATOM 1737 C CA . VAL A 1 221 ? 0.913 -8.976 -28.370 1.00 98.38 221 VAL A CA 1
ATOM 1738 C C . VAL A 1 221 ? -0.323 -8.955 -29.270 1.00 98.38 221 VAL A C 1
ATOM 1740 O O . VAL A 1 221 ? -0.643 -7.930 -29.871 1.00 98.38 221 VAL A O 1
ATOM 1743 N N . ALA A 1 222 ? -1.119 -10.029 -29.267 1.00 98.38 222 ALA A N 1
ATOM 1744 C CA . ALA A 1 222 ? -2.380 -10.088 -30.007 1.00 98.38 222 ALA A CA 1
ATOM 1745 C C . ALA A 1 222 ? -3.407 -9.022 -29.564 1.00 98.38 222 ALA A C 1
ATOM 1747 O O . ALA A 1 222 ? -4.382 -8.765 -30.274 1.00 98.38 222 ALA A O 1
ATOM 1748 N N . ARG A 1 223 ? -3.221 -8.412 -28.383 1.00 98.50 223 ARG A N 1
ATOM 1749 C CA . ARG A 1 223 ? -4.069 -7.358 -27.790 1.00 98.50 223 ARG A CA 1
ATOM 1750 C C . ARG A 1 223 ? -3.407 -5.978 -27.831 1.00 98.50 223 ARG A C 1
ATOM 1752 O O . ARG A 1 223 ? -3.846 -5.067 -27.135 1.00 98.50 223 ARG A O 1
ATOM 1759 N N . GLY A 1 224 ? -2.415 -5.808 -28.702 1.00 98.06 224 GLY A N 1
ATOM 1760 C CA . GLY A 1 224 ? -1.831 -4.512 -29.034 1.00 98.06 224 GLY A CA 1
ATOM 1761 C C . GLY A 1 224 ? -0.568 -4.163 -28.256 1.00 98.06 224 GLY A C 1
ATOM 1762 O O . GLY A 1 224 ? -0.040 -3.075 -28.470 1.00 98.06 224 GLY A O 1
ATOM 1763 N N . MET A 1 225 ? -0.062 -5.049 -27.389 1.00 98.44 225 MET A N 1
ATOM 1764 C CA . MET A 1 225 ? 1.284 -4.874 -26.840 1.00 98.44 225 MET A CA 1
ATOM 1765 C C . MET A 1 225 ? 2.302 -4.962 -27.989 1.00 98.44 225 MET A C 1
ATOM 1767 O O . MET A 1 225 ? 2.224 -5.903 -28.779 1.00 98.44 225 MET A O 1
ATOM 1771 N N . PRO A 1 226 ? 3.258 -4.026 -28.111 1.00 98.19 226 PRO A N 1
ATOM 1772 C CA . PRO A 1 226 ? 4.286 -4.120 -29.140 1.00 98.19 226 PRO A CA 1
ATOM 1773 C C . PRO A 1 226 ? 5.095 -5.417 -29.016 1.00 98.19 226 PRO A C 1
ATOM 1775 O O . PRO A 1 226 ? 5.494 -5.802 -27.913 1.00 98.19 226 PRO A O 1
ATOM 1778 N N . ASP A 1 227 ? 5.350 -6.070 -30.150 1.00 97.75 227 ASP A N 1
ATOM 1779 C CA . ASP A 1 227 ? 6.292 -7.187 -30.240 1.00 97.75 227 ASP A CA 1
ATOM 1780 C C . ASP A 1 227 ? 7.712 -6.621 -30.346 1.00 97.75 227 ASP A C 1
ATOM 1782 O O . ASP A 1 227 ? 8.029 -5.868 -31.269 1.00 97.75 227 ASP A O 1
ATOM 1786 N N . ILE A 1 228 ? 8.544 -6.901 -29.346 1.00 95.12 228 ILE A N 1
ATOM 1787 C CA . ILE A 1 228 ? 9.808 -6.196 -29.120 1.00 95.12 228 ILE A CA 1
ATOM 1788 C C . ILE A 1 228 ? 10.934 -7.213 -29.090 1.00 95.12 228 ILE A C 1
ATOM 1790 O O . ILE A 1 228 ? 11.011 -8.061 -28.195 1.00 95.12 228 ILE A O 1
ATOM 1794 N N . ALA A 1 229 ? 11.859 -7.072 -30.035 1.00 95.19 229 ALA A N 1
ATOM 1795 C CA . ALA A 1 229 ? 13.067 -7.880 -30.078 1.00 95.19 229 ALA A CA 1
ATOM 1796 C C . ALA A 1 229 ? 13.877 -7.722 -28.777 1.00 95.19 229 ALA A C 1
ATOM 1798 O O . ALA A 1 229 ? 14.134 -6.612 -28.317 1.00 95.19 229 ALA A O 1
ATOM 1799 N N . GLY A 1 230 ? 14.273 -8.845 -28.172 1.00 93.88 230 GLY A N 1
ATOM 1800 C CA . GLY A 1 230 ? 15.068 -8.861 -26.939 1.00 93.88 230 GLY A CA 1
ATOM 1801 C C . GLY A 1 230 ? 14.289 -8.578 -25.646 1.00 93.88 230 GLY A C 1
ATOM 1802 O O . GLY A 1 230 ? 14.874 -8.650 -24.567 1.00 93.88 230 GLY A O 1
ATOM 1803 N N . ALA A 1 231 ? 12.973 -8.322 -25.691 1.00 94.50 231 ALA A N 1
ATOM 1804 C CA . ALA A 1 231 ? 12.183 -8.077 -24.476 1.00 94.50 231 ALA A CA 1
ATOM 1805 C C . ALA A 1 231 ? 12.234 -9.253 -23.484 1.00 94.50 231 ALA A C 1
ATOM 1807 O O . ALA A 1 231 ? 12.225 -9.051 -22.273 1.00 94.50 231 ALA A O 1
ATOM 1808 N N . ARG A 1 232 ? 12.362 -10.478 -24.002 1.00 93.25 232 ARG A N 1
ATOM 1809 C CA . ARG A 1 232 ? 12.474 -11.721 -23.222 1.00 93.25 232 ARG A CA 1
ATOM 1810 C C . ARG A 1 232 ? 13.799 -11.908 -22.506 1.00 93.25 232 ARG A C 1
ATOM 1812 O O . ARG A 1 232 ? 13.892 -12.777 -21.655 1.00 93.25 232 ARG A O 1
ATOM 1819 N N . GLU A 1 233 ? 14.801 -11.110 -22.839 1.00 94.44 233 GLU A N 1
ATOM 1820 C CA . GLU A 1 233 ? 16.118 -11.120 -22.198 1.00 94.44 233 GLU A CA 1
ATOM 1821 C C . GLU A 1 233 ? 16.283 -9.900 -21.271 1.00 94.44 233 GLU A C 1
ATOM 1823 O O . GLU A 1 233 ? 17.264 -9.781 -20.533 1.00 94.44 233 GLU A O 1
ATOM 1828 N N . ALA A 1 234 ? 15.301 -8.991 -21.274 1.00 92.75 234 ALA A N 1
ATOM 1829 C CA . ALA A 1 234 ? 15.318 -7.708 -20.584 1.00 92.75 234 ALA A CA 1
ATOM 1830 C C . ALA A 1 234 ? 14.946 -7.822 -19.092 1.00 92.75 234 ALA A C 1
ATOM 1832 O O . ALA A 1 234 ? 14.085 -7.095 -18.596 1.00 92.75 234 ALA A O 1
ATOM 1833 N N . PHE A 1 235 ? 15.600 -8.732 -18.369 1.00 91.94 235 PHE A N 1
ATOM 1834 C CA . PHE A 1 235 ? 15.404 -8.902 -16.928 1.00 91.94 235 PHE A CA 1
ATOM 1835 C C . PHE A 1 235 ? 16.263 -7.937 -16.106 1.00 91.94 235 PHE A C 1
ATOM 1837 O O . PHE A 1 235 ? 17.374 -7.573 -16.500 1.00 91.94 235 PHE A O 1
ATOM 1844 N N . GLY A 1 236 ? 15.757 -7.576 -14.926 1.00 91.62 236 GLY A N 1
ATOM 1845 C CA . GLY A 1 236 ? 16.435 -6.700 -13.975 1.00 91.62 236 GLY A CA 1
ATOM 1846 C C . GLY A 1 236 ? 16.160 -5.214 -14.202 1.00 91.62 236 GLY A C 1
ATOM 1847 O O . GLY A 1 236 ? 15.196 -4.825 -14.864 1.00 91.62 236 GLY A O 1
ATOM 1848 N N . TYR A 1 237 ? 17.022 -4.391 -13.616 1.00 93.00 237 TYR A N 1
ATOM 1849 C CA . TYR A 1 237 ? 16.927 -2.935 -13.619 1.00 93.00 237 TYR A CA 1
ATOM 1850 C C . TYR A 1 237 ? 18.188 -2.344 -14.261 1.00 93.00 237 TYR A C 1
ATOM 1852 O O . TYR A 1 237 ? 19.274 -2.908 -14.112 1.00 93.00 237 TYR A O 1
ATOM 1860 N N . ASP A 1 238 ? 18.027 -1.239 -14.983 1.00 93.88 238 ASP A N 1
ATOM 1861 C CA . ASP A 1 238 ? 19.120 -0.460 -15.578 1.00 93.88 238 ASP A CA 1
ATOM 1862 C C . ASP A 1 238 ? 19.323 0.852 -14.793 1.00 93.88 238 ASP A C 1
ATOM 1864 O O . ASP A 1 238 ? 18.610 1.126 -13.823 1.00 93.88 238 ASP A O 1
ATOM 1868 N N . TYR A 1 239 ? 20.303 1.670 -15.187 1.00 93.31 239 TYR A N 1
ATOM 1869 C CA . TYR A 1 239 ? 20.518 2.975 -14.566 1.00 93.31 239 TYR A CA 1
ATOM 1870 C C . TYR A 1 239 ? 19.591 4.034 -15.182 1.00 93.31 239 TYR A C 1
ATOM 1872 O O . TYR A 1 239 ? 19.324 3.988 -16.384 1.00 93.31 239 TYR A O 1
ATOM 1880 N N . PRO A 1 240 ? 19.137 5.045 -14.413 1.00 92.88 240 PRO A N 1
ATOM 1881 C CA . PRO A 1 240 ? 18.317 6.133 -14.956 1.00 92.88 240 PRO A CA 1
ATOM 1882 C C . PRO A 1 240 ? 18.950 6.849 -16.159 1.00 92.88 240 PRO A C 1
ATOM 1884 O O . PRO A 1 240 ? 18.239 7.260 -17.069 1.00 92.88 240 PRO A O 1
ATOM 1887 N N . ALA A 1 241 ? 20.284 6.951 -16.191 1.00 94.00 241 ALA A N 1
ATOM 1888 C CA . ALA A 1 241 ? 21.033 7.565 -17.290 1.00 94.00 241 ALA A CA 1
ATOM 1889 C C . ALA A 1 241 ? 20.969 6.772 -18.611 1.00 94.00 241 ALA A C 1
ATOM 1891 O O . ALA A 1 241 ? 21.216 7.344 -19.670 1.00 94.00 241 ALA A O 1
ATOM 1892 N N . ASP A 1 242 ? 20.624 5.483 -18.558 1.00 94.38 242 ASP A N 1
ATOM 1893 C CA . ASP A 1 242 ? 20.514 4.623 -19.740 1.00 94.38 242 ASP A CA 1
ATOM 1894 C C . ASP A 1 242 ? 19.127 4.715 -20.402 1.00 94.38 242 ASP A C 1
ATOM 1896 O O . ASP A 1 242 ? 18.906 4.150 -21.479 1.00 94.38 242 ASP A O 1
ATOM 1900 N N . LEU A 1 243 ? 18.166 5.394 -19.764 1.00 95.69 243 LEU A N 1
ATOM 1901 C CA . LEU A 1 243 ? 16.822 5.571 -20.299 1.00 95.69 243 LEU A CA 1
ATOM 1902 C C . LEU A 1 243 ? 16.811 6.723 -21.311 1.00 95.69 243 LEU A C 1
ATOM 1904 O O . LEU A 1 243 ? 17.199 7.847 -20.999 1.00 95.69 243 LEU A O 1
ATOM 1908 N N . SER A 1 244 ? 16.327 6.465 -22.528 1.00 96.69 244 SER A N 1
ATOM 1909 C CA . SER A 1 244 ? 16.209 7.515 -23.545 1.00 96.69 244 SER A CA 1
ATOM 1910 C C . SER A 1 244 ? 15.279 8.645 -23.068 1.00 96.69 244 SER A C 1
ATOM 1912 O O . SER A 1 244 ? 14.210 8.322 -22.530 1.00 96.69 244 SER A O 1
ATOM 1914 N N . PRO A 1 245 ? 15.589 9.927 -23.344 1.00 96.12 245 PRO A N 1
ATOM 1915 C CA . PRO A 1 245 ? 14.747 11.061 -22.947 1.00 96.12 245 PRO A CA 1
ATOM 1916 C C . PRO A 1 245 ? 13.285 10.921 -23.392 1.00 96.12 245 PRO A C 1
ATOM 1918 O O . PRO A 1 245 ? 12.376 11.153 -22.607 1.00 96.12 245 PRO A O 1
ATOM 1921 N N . GLU A 1 246 ? 13.053 10.409 -24.603 1.00 97.25 246 GLU A N 1
ATOM 1922 C CA . GLU A 1 246 ? 11.707 10.204 -25.158 1.00 97.25 246 GLU A CA 1
ATOM 1923 C C . GLU A 1 246 ? 10.849 9.232 -24.328 1.00 97.25 246 GLU A C 1
ATOM 1925 O O . GLU A 1 246 ? 9.634 9.391 -24.225 1.00 97.25 246 GLU A O 1
ATOM 1930 N N . VAL A 1 247 ? 11.469 8.218 -23.715 1.00 96.75 247 VAL A N 1
ATOM 1931 C CA . VAL A 1 247 ? 10.773 7.288 -22.811 1.00 96.75 247 VAL A CA 1
ATOM 1932 C C . VAL A 1 247 ? 10.559 7.931 -21.444 1.00 96.75 247 VAL A C 1
ATOM 1934 O O . VAL A 1 247 ? 9.481 7.768 -20.871 1.00 96.75 247 VAL A O 1
ATOM 1937 N N . ALA A 1 248 ? 11.540 8.687 -20.943 1.00 94.62 248 ALA A N 1
ATOM 1938 C CA . ALA A 1 248 ? 11.442 9.406 -19.672 1.00 94.62 248 ALA A CA 1
ATOM 1939 C C . ALA A 1 248 ? 10.332 10.478 -19.686 1.00 94.62 248 ALA A C 1
ATOM 1941 O O . ALA A 1 248 ? 9.638 10.659 -18.685 1.00 94.62 248 ALA A O 1
ATOM 1942 N N . ASP A 1 249 ? 10.094 11.115 -20.836 1.00 94.56 249 ASP A N 1
ATOM 1943 C CA . ASP A 1 249 ? 9.002 12.077 -21.032 1.00 94.56 249 ASP A CA 1
ATOM 1944 C C . ASP A 1 249 ? 7.612 11.418 -20.946 1.00 94.56 249 ASP A C 1
ATOM 1946 O O . ASP A 1 249 ? 6.616 12.053 -20.584 1.00 94.56 249 ASP A O 1
ATOM 1950 N N . ILE A 1 250 ? 7.518 10.121 -21.262 1.00 95.06 250 ILE A N 1
ATOM 1951 C CA . ILE A 1 250 ? 6.264 9.358 -21.199 1.00 95.06 250 ILE A CA 1
ATOM 1952 C C . ILE A 1 250 ? 6.062 8.754 -19.810 1.00 95.06 250 ILE A C 1
ATOM 1954 O O . ILE A 1 250 ? 4.943 8.817 -19.276 1.00 95.06 250 ILE A O 1
ATOM 1958 N N . VAL A 1 251 ? 7.131 8.162 -19.268 1.00 93.31 251 VAL A N 1
ATOM 1959 C CA . VAL A 1 251 ? 7.192 7.443 -17.994 1.00 93.31 251 VAL A CA 1
ATOM 1960 C C . VAL A 1 251 ? 8.223 8.123 -17.107 1.00 93.31 251 VAL A C 1
ATOM 1962 O O . VAL A 1 251 ? 9.399 7.761 -17.091 1.00 93.31 251 VAL A O 1
ATOM 1965 N N . GLN A 1 252 ? 7.760 9.110 -16.350 1.00 92.25 252 GLN A N 1
ATOM 1966 C CA . GLN A 1 252 ? 8.598 9.781 -15.366 1.00 92.25 252 GLN A CA 1
ATOM 1967 C C . GLN A 1 252 ? 9.010 8.776 -14.289 1.00 92.25 252 GLN A C 1
ATOM 1969 O O . GLN A 1 252 ? 8.171 8.046 -13.758 1.00 92.25 252 GLN A O 1
ATOM 1974 N N . LEU A 1 253 ? 10.301 8.716 -13.976 1.00 91.19 253 LEU A N 1
ATOM 1975 C CA . LEU A 1 253 ? 10.800 7.861 -12.905 1.00 91.19 253 LEU A CA 1
ATOM 1976 C C . LEU A 1 253 ? 10.599 8.565 -11.558 1.00 91.19 253 LEU A C 1
ATOM 1978 O O . LEU A 1 253 ? 11.018 9.716 -11.427 1.00 91.19 253 LEU A O 1
ATOM 1982 N N . PRO A 1 254 ? 9.993 7.902 -10.556 1.00 89.25 254 PRO A N 1
ATOM 1983 C CA . PRO A 1 254 ? 9.981 8.430 -9.197 1.00 89.25 254 PRO A CA 1
ATOM 1984 C C . PRO A 1 254 ? 11.409 8.593 -8.667 1.00 89.25 254 PRO A C 1
ATOM 1986 O O . PRO A 1 254 ? 12.324 7.878 -9.094 1.00 89.25 254 PRO A O 1
ATOM 1989 N N . LEU A 1 255 ? 11.597 9.495 -7.704 1.00 86.38 255 LEU A N 1
ATOM 1990 C CA . LEU A 1 255 ? 12.914 9.757 -7.129 1.00 86.38 255 LEU A CA 1
ATOM 1991 C C . LEU A 1 255 ? 13.550 8.463 -6.582 1.00 86.38 255 LEU A C 1
ATOM 1993 O O . LEU A 1 255 ? 12.897 7.677 -5.888 1.00 86.38 255 LEU A O 1
ATOM 1997 N N . GLY A 1 256 ? 14.815 8.229 -6.940 1.00 86.38 256 GLY A N 1
ATOM 1998 C CA . GLY A 1 256 ? 15.588 7.062 -6.499 1.00 86.38 256 GLY A CA 1
ATOM 1999 C C . GLY A 1 256 ? 15.276 5.744 -7.209 1.00 86.38 256 GLY A C 1
ATOM 2000 O O . GLY A 1 256 ? 15.924 4.730 -6.944 1.00 86.38 256 GLY A O 1
ATOM 2001 N N . GLN A 1 257 ? 14.302 5.719 -8.124 1.00 90.31 257 GLN A N 1
ATOM 2002 C CA . GLN A 1 257 ? 13.928 4.487 -8.814 1.00 90.31 257 GLN A CA 1
ATOM 2003 C C . GLN A 1 257 ? 14.863 4.159 -9.968 1.00 90.31 257 GLN A C 1
ATOM 2005 O O . GLN A 1 257 ? 15.126 4.980 -10.845 1.00 90.31 257 GLN A O 1
ATOM 2010 N N . SER A 1 258 ? 15.287 2.898 -10.012 1.00 92.12 258 SER A N 1
ATOM 2011 C CA . SER A 1 258 ? 15.927 2.331 -11.196 1.00 92.12 258 SER A CA 1
ATOM 2012 C C . SER A 1 258 ? 14.848 1.856 -12.181 1.00 92.12 258 SER A C 1
ATOM 2014 O O . SER A 1 258 ? 13.913 1.169 -11.759 1.00 92.12 258 SER A O 1
ATOM 2016 N N . PRO A 1 259 ? 14.927 2.198 -13.479 1.00 94.81 259 PRO A N 1
ATOM 2017 C CA . PRO A 1 259 ? 13.988 1.694 -14.477 1.00 94.81 259 PRO A CA 1
ATOM 2018 C C . PRO A 1 259 ? 14.186 0.185 -14.702 1.00 94.81 259 PRO A C 1
ATOM 2020 O O . PRO A 1 259 ? 15.324 -0.261 -14.866 1.00 94.81 259 PRO A O 1
ATOM 2023 N N . PRO A 1 260 ? 13.115 -0.628 -14.781 1.00 95.81 260 PRO A N 1
ATOM 2024 C CA . PRO A 1 260 ? 13.198 -1.967 -15.344 1.00 95.81 260 PRO A CA 1
ATOM 2025 C C . PRO A 1 260 ? 13.861 -1.933 -16.724 1.00 95.81 260 PRO A C 1
ATOM 2027 O O . PRO A 1 260 ? 13.496 -1.108 -17.566 1.00 95.81 260 PRO A O 1
ATOM 2030 N N . ARG A 1 261 ? 14.781 -2.867 -16.998 1.00 96.38 261 ARG A N 1
ATOM 2031 C CA . ARG A 1 261 ? 15.491 -2.969 -18.289 1.00 96.38 261 ARG A CA 1
ATOM 2032 C C . ARG A 1 261 ? 14.535 -3.033 -19.484 1.00 96.38 261 ARG A C 1
ATOM 2034 O O . ARG A 1 261 ? 14.826 -2.515 -20.562 1.00 96.38 261 ARG A O 1
ATOM 2041 N N . LEU A 1 262 ? 13.355 -3.614 -19.270 1.00 97.25 262 LEU A N 1
ATOM 2042 C CA . LEU A 1 262 ? 12.265 -3.658 -20.240 1.00 97.25 262 LEU A CA 1
ATOM 2043 C C . LEU A 1 262 ? 11.829 -2.269 -20.742 1.00 97.25 262 LEU A C 1
ATOM 2045 O O . LEU A 1 262 ? 11.434 -2.155 -21.897 1.00 97.25 262 LEU A O 1
ATOM 2049 N N . MET A 1 263 ? 11.916 -1.212 -19.927 1.00 97.12 263 MET A N 1
ATOM 2050 C CA . MET A 1 263 ? 11.587 0.151 -20.365 1.00 97.12 263 MET A CA 1
ATOM 2051 C C . MET A 1 263 ? 12.538 0.637 -21.461 1.00 97.12 263 MET A C 1
ATOM 2053 O O . MET A 1 263 ? 12.088 1.192 -22.461 1.00 97.12 263 MET A O 1
ATOM 2057 N N . ARG A 1 264 ? 13.845 0.386 -21.304 1.00 96.50 264 ARG A N 1
ATOM 2058 C CA . ARG A 1 264 ? 14.863 0.772 -22.288 1.00 96.50 264 ARG A CA 1
ATOM 2059 C C . ARG A 1 264 ? 14.745 -0.049 -23.569 1.00 96.50 264 ARG A C 1
ATOM 2061 O O . ARG A 1 264 ? 14.754 0.520 -24.653 1.00 96.50 264 ARG A O 1
ATOM 2068 N N . ILE A 1 265 ? 14.612 -1.371 -23.446 1.00 97.12 265 ILE A N 1
ATOM 2069 C CA . ILE A 1 265 ? 14.488 -2.274 -24.604 1.00 97.12 265 ILE A CA 1
ATOM 2070 C C . ILE A 1 265 ? 13.168 -2.049 -25.350 1.00 97.12 265 ILE A C 1
ATOM 2072 O O . ILE A 1 265 ? 13.143 -2.061 -26.576 1.00 97.12 265 ILE A O 1
ATOM 2076 N N . GLY A 1 266 ? 12.075 -1.814 -24.621 1.00 96.81 266 GLY A N 1
ATOM 2077 C CA . GLY A 1 266 ? 10.761 -1.592 -25.215 1.00 96.81 266 GLY A CA 1
ATOM 2078 C C . GLY A 1 266 ? 10.563 -0.220 -25.853 1.00 96.81 266 GLY A C 1
ATOM 2079 O O . GLY A 1 266 ? 9.677 -0.062 -26.696 1.00 96.81 266 GLY A O 1
ATOM 2080 N N . GLY A 1 267 ? 11.387 0.758 -25.475 1.00 97.31 267 GLY A N 1
ATOM 2081 C CA . GLY A 1 267 ? 11.399 2.087 -26.069 1.00 97.31 267 GLY A CA 1
ATOM 2082 C C . GLY A 1 267 ? 10.052 2.815 -25.991 1.00 97.31 267 GLY A C 1
ATOM 2083 O O . GLY A 1 267 ? 9.180 2.523 -25.164 1.00 97.31 267 GLY A O 1
ATOM 2084 N N . VAL A 1 268 ? 9.882 3.784 -26.890 1.00 97.88 268 VAL A N 1
ATOM 2085 C CA . VAL A 1 268 ? 8.709 4.671 -26.942 1.00 97.88 268 VAL A CA 1
ATOM 2086 C C . VAL A 1 268 ? 7.412 3.898 -27.182 1.00 97.88 268 VAL A C 1
ATOM 2088 O O . VAL A 1 268 ? 6.401 4.185 -26.544 1.00 97.88 268 VAL A O 1
ATOM 2091 N N . ALA A 1 269 ? 7.433 2.884 -28.054 1.00 98.06 269 ALA A N 1
ATOM 2092 C CA . ALA A 1 269 ? 6.237 2.120 -28.406 1.00 98.06 269 ALA A CA 1
ATOM 2093 C C . ALA A 1 269 ? 5.632 1.405 -27.187 1.00 98.06 269 ALA A C 1
ATOM 2095 O O . ALA A 1 269 ? 4.427 1.507 -26.939 1.00 98.06 269 ALA A O 1
ATOM 2096 N N . LEU A 1 270 ? 6.463 0.722 -26.385 1.00 98.06 270 LEU A N 1
ATOM 2097 C CA . LEU A 1 270 ? 5.976 0.055 -25.177 1.00 98.06 270 LEU A CA 1
ATOM 2098 C C . LEU A 1 270 ? 5.532 1.059 -24.118 1.00 98.06 270 LEU A C 1
ATOM 2100 O O . LEU A 1 270 ? 4.532 0.814 -23.452 1.00 98.06 270 LEU A O 1
ATOM 2104 N N . ALA A 1 271 ? 6.232 2.187 -23.981 1.00 97.62 271 ALA A N 1
ATOM 2105 C CA . ALA A 1 271 ? 5.863 3.260 -23.058 1.00 97.62 271 ALA A CA 1
ATOM 2106 C C . ALA A 1 271 ? 4.483 3.849 -23.350 1.00 97.62 271 ALA A C 1
ATOM 2108 O O . ALA A 1 271 ? 3.663 3.990 -22.438 1.00 97.62 271 ALA A O 1
ATOM 2109 N N . GLN A 1 272 ? 4.192 4.131 -24.619 1.00 97.88 272 GLN A N 1
ATOM 2110 C CA . GLN A 1 272 ? 2.881 4.623 -25.037 1.00 97.88 272 GLN A CA 1
ATOM 2111 C C . GLN A 1 272 ? 1.785 3.588 -24.768 1.00 97.88 272 GLN A C 1
ATOM 2113 O O . GLN A 1 272 ? 0.768 3.923 -24.157 1.00 97.88 272 GLN A O 1
ATOM 2118 N N . TRP A 1 273 ? 2.012 2.326 -25.148 1.00 98.31 273 TRP A N 1
ATOM 2119 C CA . TRP A 1 273 ? 1.046 1.254 -24.906 1.00 98.31 273 TRP A CA 1
ATOM 2120 C C . TRP A 1 273 ? 0.813 1.002 -23.410 1.00 98.31 273 TRP A C 1
ATOM 2122 O O . TRP A 1 273 ? -0.331 0.912 -22.967 1.00 98.31 273 TRP A O 1
ATOM 2132 N N . ALA A 1 274 ? 1.875 0.938 -22.604 1.00 97.38 274 ALA A N 1
ATOM 2133 C CA . ALA A 1 274 ? 1.779 0.682 -21.171 1.00 97.38 274 ALA A CA 1
ATOM 2134 C C . ALA A 1 274 ? 0.963 1.771 -20.458 1.00 97.38 274 ALA A C 1
ATOM 2136 O O . ALA A 1 274 ? 0.127 1.459 -19.607 1.00 97.38 274 ALA A O 1
ATOM 2137 N N . LYS A 1 275 ? 1.162 3.037 -20.849 1.00 96.38 275 LYS A N 1
ATOM 2138 C CA . LYS A 1 275 ? 0.430 4.193 -20.319 1.00 96.38 275 LYS A CA 1
ATOM 2139 C C . LYS A 1 275 ? -1.040 4.217 -20.749 1.00 96.38 275 LYS A C 1
ATOM 2141 O O . LYS A 1 275 ? -1.891 4.562 -19.933 1.00 96.38 275 LYS A O 1
ATOM 2146 N N . ALA A 1 276 ? -1.338 3.878 -22.005 1.00 97.00 276 ALA A N 1
ATOM 2147 C CA . ALA A 1 276 ? -2.690 3.967 -22.561 1.00 97.00 276 ALA A CA 1
ATOM 2148 C C . ALA A 1 276 ? -3.560 2.735 -22.250 1.00 97.00 276 ALA A C 1
ATOM 2150 O O . ALA A 1 276 ? -4.692 2.874 -21.783 1.00 97.00 276 ALA A O 1
ATOM 2151 N N . ASP A 1 277 ? -3.025 1.533 -22.474 1.00 97.94 277 ASP A N 1
ATOM 2152 C CA . ASP A 1 277 ? -3.798 0.285 -22.536 1.00 97.94 277 ASP A CA 1
ATOM 2153 C C . ASP A 1 277 ? -3.257 -0.833 -21.634 1.00 97.94 277 ASP A C 1
ATOM 2155 O O . ASP A 1 277 ? -3.948 -1.837 -21.422 1.00 97.94 277 ASP A O 1
ATOM 2159 N N . GLY A 1 278 ? -2.059 -0.672 -21.068 1.00 97.25 278 GLY A N 1
ATOM 2160 C CA . GLY A 1 278 ? -1.360 -1.710 -20.309 1.00 97.25 278 GLY A CA 1
ATOM 2161 C C . GLY A 1 278 ? -2.202 -2.334 -19.191 1.00 97.25 278 GLY A C 1
ATOM 2162 O O . GLY A 1 278 ? -2.526 -3.526 -19.230 1.00 97.25 278 GLY A O 1
ATOM 2163 N N . TRP A 1 279 ? -2.628 -1.523 -18.215 1.00 95.75 279 TRP A N 1
ATOM 2164 C CA . TRP A 1 279 ? -3.429 -2.002 -17.081 1.00 95.75 279 TRP A CA 1
ATOM 2165 C C . TRP A 1 279 ? -4.774 -2.598 -17.503 1.00 95.75 279 TRP A C 1
ATOM 2167 O O . TRP A 1 279 ? -5.184 -3.628 -16.970 1.00 95.75 279 TRP A O 1
ATOM 2177 N N . LYS A 1 280 ? -5.453 -1.991 -18.482 1.00 97.25 280 LYS A N 1
ATOM 2178 C CA . LYS A 1 280 ? -6.730 -2.496 -19.010 1.00 97.25 280 LYS A CA 1
ATOM 2179 C C . LYS A 1 280 ? -6.557 -3.880 -19.639 1.00 97.25 280 LYS A C 1
ATOM 2181 O O . LYS A 1 280 ? -7.361 -4.782 -19.384 1.00 97.25 280 LYS A O 1
ATOM 2186 N N . THR A 1 281 ? -5.495 -4.059 -20.420 1.00 98.19 281 THR A N 1
ATOM 2187 C CA . THR A 1 281 ? -5.154 -5.334 -21.059 1.00 98.19 281 THR A CA 1
ATOM 2188 C C . THR A 1 281 ? -4.822 -6.393 -20.011 1.00 98.19 281 THR A C 1
ATOM 2190 O O . THR A 1 281 ? -5.354 -7.500 -20.067 1.00 98.19 281 THR A O 1
ATOM 2193 N N . TYR A 1 282 ? -4.050 -6.034 -18.982 1.00 97.44 282 TYR A N 1
ATOM 2194 C CA . TYR A 1 282 ? -3.707 -6.944 -17.888 1.00 97.44 282 TYR A CA 1
ATOM 2195 C C . TYR A 1 282 ? -4.911 -7.354 -17.031 1.00 97.44 282 TYR A C 1
ATOM 2197 O O . TYR A 1 282 ? -5.076 -8.532 -16.720 1.00 97.44 282 TYR A O 1
ATOM 2205 N N . VAL A 1 283 ? -5.806 -6.423 -16.691 1.00 96.81 283 VAL A N 1
ATOM 2206 C CA . VAL A 1 283 ? -7.056 -6.758 -15.986 1.00 96.81 283 VAL A CA 1
ATOM 2207 C C . VAL A 1 283 ? -7.919 -7.692 -16.835 1.00 96.81 283 VAL A C 1
ATOM 2209 O O . VAL A 1 283 ? -8.453 -8.674 -16.322 1.00 96.81 283 VAL A O 1
ATOM 2212 N N . THR A 1 284 ? -8.008 -7.438 -18.144 1.00 98.00 284 THR A N 1
ATOM 2213 C CA . THR A 1 284 ? -8.724 -8.322 -19.075 1.00 98.00 284 THR A CA 1
ATOM 2214 C C . THR A 1 284 ? -8.110 -9.721 -19.087 1.00 98.00 284 THR A C 1
ATOM 2216 O O . THR A 1 284 ? -8.849 -10.704 -19.043 1.00 98.00 284 THR A O 1
ATOM 2219 N N . TYR A 1 285 ? -6.777 -9.826 -19.080 1.00 97.81 285 TYR A N 1
ATOM 2220 C CA . TYR A 1 285 ? -6.075 -11.106 -18.984 1.00 97.81 285 TYR A CA 1
ATOM 2221 C C . TYR A 1 285 ? -6.477 -11.870 -17.719 1.00 97.81 285 TYR A C 1
ATOM 2223 O O . TYR A 1 285 ? -6.950 -13.000 -17.811 1.00 97.81 285 TYR A O 1
ATOM 2231 N N . VAL A 1 286 ? -6.383 -11.219 -16.554 1.00 96.81 286 VAL A N 1
ATOM 2232 C CA . VAL A 1 286 ? -6.715 -11.808 -15.246 1.00 96.81 286 VAL A CA 1
ATOM 2233 C C . VAL A 1 286 ? -8.154 -12.331 -15.198 1.00 96.81 286 VAL A C 1
ATOM 2235 O O . VAL A 1 286 ? -8.399 -13.431 -14.706 1.00 96.81 286 VAL A O 1
ATOM 2238 N N . VAL A 1 287 ? -9.109 -11.569 -15.737 1.00 97.38 287 VAL A N 1
ATOM 2239 C CA . VAL A 1 287 ? -10.528 -11.961 -15.765 1.00 97.38 287 VAL A CA 1
ATOM 2240 C C . VAL A 1 287 ? -10.779 -13.128 -16.723 1.00 97.38 287 VAL A C 1
ATOM 2242 O O . VAL A 1 287 ? -11.593 -14.001 -16.430 1.00 97.38 287 VAL A O 1
ATOM 2245 N N . THR A 1 288 ? -10.092 -13.156 -17.866 1.00 98.06 288 THR A N 1
ATOM 2246 C CA . THR A 1 288 ? -10.301 -14.176 -18.909 1.00 98.06 288 THR A CA 1
ATOM 2247 C C . THR A 1 288 ? -9.490 -15.456 -18.691 1.00 98.06 288 THR A C 1
ATOM 2249 O O . THR A 1 288 ? -9.849 -16.489 -19.251 1.00 98.06 288 THR A O 1
ATOM 2252 N N . HIS A 1 289 ? -8.457 -15.425 -17.840 1.00 97.56 289 HIS A N 1
ATOM 2253 C CA . HIS A 1 289 ? -7.583 -16.563 -17.519 1.00 97.56 289 HIS A CA 1
ATOM 2254 C C . HIS A 1 289 ? -7.530 -16.817 -15.999 1.00 97.56 289 HIS A C 1
ATOM 2256 O O . HIS A 1 289 ? -6.464 -16.730 -15.375 1.00 97.56 289 HIS A O 1
ATOM 2262 N N . PRO A 1 290 ? -8.671 -17.132 -15.354 1.00 96.56 290 PRO A N 1
ATOM 2263 C CA . PRO A 1 290 ? -8.739 -17.254 -13.899 1.00 96.56 290 PRO A CA 1
ATOM 2264 C C . PRO A 1 290 ? -7.915 -18.431 -13.360 1.00 96.56 290 PRO A C 1
ATOM 2266 O O . PRO A 1 290 ? -7.344 -18.327 -12.277 1.00 96.56 290 PRO A O 1
ATOM 2269 N N . THR A 1 291 ? -7.814 -19.535 -14.106 1.00 96.44 291 THR A N 1
ATOM 2270 C CA . THR A 1 291 ? -7.031 -20.720 -13.714 1.00 96.44 291 THR A CA 1
ATOM 2271 C C . THR A 1 291 ? -5.532 -20.434 -13.693 1.00 96.44 291 THR A C 1
ATOM 2273 O O . THR A 1 291 ? -4.858 -20.784 -12.727 1.00 96.44 291 THR A O 1
ATOM 2276 N N . ASP A 1 292 ? -5.026 -19.750 -14.720 1.00 94.62 292 ASP A N 1
ATOM 2277 C CA . ASP A 1 292 ? -3.631 -19.312 -14.803 1.00 94.62 292 ASP A CA 1
ATOM 2278 C C . ASP A 1 292 ? -3.298 -18.267 -13.725 1.00 94.62 292 ASP A C 1
ATOM 2280 O O . ASP A 1 292 ? -2.276 -18.339 -13.043 1.00 94.62 292 ASP A O 1
ATOM 2284 N N . THR A 1 293 ? -4.218 -17.330 -13.487 1.00 92.38 293 THR A N 1
ATOM 2285 C CA . THR A 1 293 ? -4.073 -16.354 -12.399 1.00 92.38 293 THR A CA 1
ATOM 2286 C C . THR A 1 293 ? -4.006 -17.050 -11.035 1.00 92.38 293 THR A C 1
ATOM 2288 O O . THR A 1 293 ? -3.157 -16.714 -10.204 1.00 92.38 293 THR A O 1
ATOM 2291 N N . ALA A 1 294 ? -4.881 -18.032 -10.794 1.00 91.50 294 ALA A N 1
ATOM 2292 C CA . ALA A 1 294 ? -4.930 -18.773 -9.538 1.00 91.50 294 ALA A CA 1
ATOM 2293 C C . ALA A 1 294 ? -3.660 -19.604 -9.304 1.00 91.50 294 ALA A C 1
ATOM 2295 O O . ALA A 1 294 ? -3.093 -19.539 -8.213 1.00 91.50 294 ALA A O 1
ATOM 2296 N N . SER A 1 295 ? -3.171 -20.327 -10.318 1.00 91.25 295 SER A N 1
ATOM 2297 C CA . SER A 1 295 ? -1.939 -21.122 -10.201 1.00 91.25 295 SER A CA 1
ATOM 2298 C C . SER A 1 295 ? -0.734 -20.238 -9.862 1.00 91.25 295 SER A C 1
ATOM 2300 O O . SER A 1 295 ? 0.082 -20.581 -8.998 1.00 91.25 295 SER A O 1
ATOM 2302 N N . ARG A 1 296 ? -0.658 -19.044 -10.465 1.00 84.81 296 ARG A N 1
ATOM 2303 C CA . ARG A 1 296 ? 0.409 -18.087 -10.179 1.00 84.81 296 ARG A CA 1
ATOM 2304 C C . ARG A 1 296 ? 0.332 -17.555 -8.754 1.00 84.81 296 ARG A C 1
ATOM 2306 O O . ARG A 1 296 ? 1.370 -17.500 -8.094 1.00 84.81 296 ARG A O 1
ATOM 2313 N N . LEU A 1 297 ? -0.860 -17.205 -8.266 1.00 84.19 297 LEU A N 1
ATOM 2314 C CA . LEU A 1 297 ? -1.053 -16.782 -6.875 1.00 84.19 297 LEU A CA 1
ATOM 2315 C C . LEU A 1 297 ? -0.517 -17.839 -5.905 1.00 84.19 297 LEU A C 1
ATOM 2317 O O . LEU A 1 297 ? 0.258 -17.502 -5.014 1.00 84.19 297 LEU A O 1
ATOM 2321 N N . THR A 1 298 ? -0.830 -19.117 -6.130 1.00 84.00 298 THR A N 1
ATOM 2322 C CA . THR A 1 298 ? -0.307 -20.217 -5.308 1.00 84.00 298 THR A CA 1
ATOM 2323 C C . THR A 1 298 ? 1.220 -20.301 -5.356 1.00 84.00 298 THR A C 1
ATOM 2325 O O . THR A 1 298 ? 1.851 -20.472 -4.315 1.00 84.00 298 THR A O 1
ATOM 2328 N N . SER A 1 299 ? 1.829 -20.112 -6.532 1.00 83.06 299 SER A N 1
ATOM 2329 C CA . SER A 1 299 ? 3.293 -20.146 -6.677 1.00 83.06 299 SER A CA 1
ATOM 2330 C C . SER A 1 299 ? 4.014 -18.984 -5.986 1.00 83.06 299 SER A C 1
ATOM 2332 O O . SER A 1 299 ? 5.157 -19.145 -5.575 1.00 83.06 299 SER A O 1
ATOM 2334 N N . LEU A 1 300 ? 3.360 -17.825 -5.846 1.00 77.06 300 LEU A N 1
ATOM 2335 C CA . LEU A 1 300 ? 3.950 -16.639 -5.219 1.00 77.06 300 LEU A CA 1
ATOM 2336 C C . LEU A 1 300 ? 3.859 -16.671 -3.692 1.00 77.06 300 LEU A C 1
ATOM 2338 O O . LEU A 1 300 ? 4.718 -16.077 -3.043 1.00 77.06 300 LEU A O 1
ATOM 2342 N N . ILE A 1 301 ? 2.880 -17.386 -3.126 1.00 70.38 301 ILE A N 1
ATOM 2343 C CA . ILE A 1 301 ? 2.699 -17.524 -1.671 1.00 70.38 301 ILE A CA 1
ATOM 2344 C C . ILE A 1 301 ? 3.903 -18.222 -1.016 1.00 70.38 301 ILE A C 1
ATOM 2346 O O . ILE A 1 301 ? 4.303 -17.839 0.078 1.00 70.38 301 ILE A O 1
ATOM 2350 N N . GLY A 1 302 ? 4.519 -19.204 -1.682 1.00 58.38 302 GLY A N 1
ATOM 2351 C CA . GLY A 1 302 ? 5.694 -19.916 -1.157 1.00 58.38 302 GLY A CA 1
ATOM 2352 C C . GLY A 1 302 ? 6.918 -19.011 -0.920 1.00 58.38 302 GLY A C 1
ATOM 2353 O O . GLY A 1 302 ? 7.397 -18.946 0.209 1.00 58.38 302 GLY A O 1
ATOM 2354 N N . PRO A 1 303 ? 7.405 -18.273 -1.939 1.00 56.12 303 PRO A N 1
ATOM 2355 C CA . PRO A 1 303 ? 8.535 -17.355 -1.796 1.00 56.12 303 PRO A CA 1
ATOM 2356 C C . PRO A 1 303 ? 8.260 -16.141 -0.901 1.00 56.12 303 PRO A C 1
ATOM 2358 O O . PRO A 1 303 ? 9.187 -15.642 -0.282 1.00 56.12 303 PRO A O 1
ATOM 2361 N N . THR A 1 304 ? 7.015 -15.650 -0.796 1.00 47.66 304 THR A N 1
ATOM 2362 C CA . THR A 1 304 ? 6.722 -14.527 0.126 1.00 47.66 304 THR A CA 1
ATOM 2363 C C . THR A 1 304 ? 6.770 -14.934 1.601 1.00 47.66 304 THR A C 1
ATOM 2365 O O . THR A 1 304 ? 6.922 -14.066 2.458 1.00 47.66 304 THR A O 1
ATOM 2368 N N . LEU A 1 305 ? 6.659 -16.233 1.894 1.00 35.19 305 LEU A N 1
ATOM 2369 C CA . LEU A 1 305 ? 6.671 -16.804 3.245 1.00 35.19 305 LEU A CA 1
ATOM 2370 C C . LEU A 1 305 ? 7.990 -17.512 3.601 1.00 35.19 305 LEU A C 1
ATOM 2372 O O . LEU A 1 305 ? 8.091 -18.090 4.682 1.00 35.19 305 LEU A O 1
ATOM 2376 N N . SER A 1 306 ? 8.988 -17.497 2.713 1.00 27.78 306 SER A N 1
ATOM 2377 C CA . SER A 1 306 ? 10.290 -18.127 2.948 1.00 27.78 306 SER A CA 1
ATOM 2378 C C . SER A 1 306 ? 11.388 -17.051 2.948 1.00 27.78 306 SER A C 1
ATOM 2380 O O . SER A 1 306 ? 11.403 -16.239 2.024 1.00 27.78 306 SER A O 1
ATOM 2382 N N . PRO A 1 307 ? 12.243 -16.989 3.988 1.00 37.62 307 PRO A N 1
ATOM 2383 C CA . PRO A 1 307 ? 13.257 -15.946 4.160 1.00 37.62 307 PRO A CA 1
ATOM 2384 C C . PRO A 1 307 ? 14.351 -15.963 3.092 1.00 37.62 307 PRO A C 1
ATOM 2386 O O . PRO A 1 307 ? 14.659 -17.061 2.571 1.00 37.62 307 PRO A O 1
#

Secondary structure (DSSP, 8-state):
-HHHHHHHHHHHHTTSPPB--GGGGGGSS--SSSS-SS-THHHHHHHT-SSHHHHHHHHHHHHHHHHHHHHHHHHHH-SSHHHHHHHHHHHHTSHHHHGGGGB-SHHHHHHHHHHHHHHHHHHHHHS--HHHHHHHHHHHHHHHTT-GGGGHHHHHHHHHHHHHHHHTTT----HHHHHHHHHHHHHHHHHHHTHHHHHHHHHHHIIIIITTSHHHHHHHHTTTPPP-TTGGG--SB--GGGS-HHHHTTSPPPTTPPPBHHHHHHHHHHHHHIIIIIHHHHHHHHHH-HHHHHHHHHHHHHHHT--

Radius of gyration: 22.09 Å; chains: 1; bounding box: 56×40×60 Å

pLDDT: mean 94.17, std 8.19, range [27.78, 98.62]

Sequence (307 aa):
MAVTSIVIRALASLGRPIARFPDSEGYESFQLFGEIDRMWPVPLMYSLVQSDVARVILQIAIGSAVWIWLGVIVCRISRWPRVSFMLVVVLGLSPEVIRYDVTILSESLGISFAVWAFAVSLQLITSPTRGIWILWFISLAFCAMTRPTHLLIPAVVVLPHLMRFIISKGKKFSLTAIAMCALIVMGAVQAQANSSTSLLNFYTVLAERVITDDQRYQWFVARGMPDIAGAREAFGYDYPADLSPEVADIVQLPLGQSPPRLMRIGGVALAQWAKADGWKTYVTYVVTHPTDTASRLTSLIGPTLSP